Protein AF-0000000078039187 (afdb_homodimer)

Foldseek 3Di:
DPPPPPDPLVVLLVLQCVLCVDPLLLVVLLVQLVVVDKDWLVVSCVVVVHDPVVSVVSVVSCVVSVQWDWDDDDPIIIIHGPVVCCCVNPNCVSVVSVD/DPPPPPDPLVVLLVLQCVLCVDPLLLVVLLVQLVVVDKDWLVVSCVVSVHDPVVSVVSVVSCVVSVQWDWDDDDPIIIIHGPVVCCCVNPNCVSVVSVD

pLDDT: mean 91.7, std 13.73, range [31.52, 98.81]

Radius of gyration: 18.41 Å; Cα contacts (8 Å, |Δi|>4): 254; chains: 2; bounding box: 37×61×39 Å

Structure (mmCIF, N/CA/C/O backbone):
data_AF-0000000078039187-model_v1
#
loop_
_entity.id
_entity.type
_entity.pdbx_description
1 polymer 'ArsR family transcriptional regulator'
#
loop_
_atom_site.group_PDB
_atom_site.id
_atom_site.type_symbol
_atom_site.label_atom_id
_atom_site.label_alt_id
_atom_site.label_comp_id
_atom_site.label_asym_id
_atom_site.label_entity_id
_atom_site.label_seq_id
_atom_site.pdbx_PDB_ins_code
_atom_site.Cartn_x
_atom_site.Cartn_y
_atom_site.Cartn_z
_atom_site.occupancy
_atom_site.B_iso_or_equiv
_atom_site.auth_seq_id
_atom_site.auth_comp_id
_atom_site.auth_asym_id
_atom_site.auth_atom_id
_atom_site.pdbx_PDB_model_num
ATOM 1 N N . MET A 1 1 ? -18.391 17.172 12.516 1 31.53 1 MET A N 1
ATOM 2 C CA . MET A 1 1 ? -18.828 15.859 12.055 1 31.53 1 MET A CA 1
ATOM 3 C C . MET A 1 1 ? -17.656 14.883 12 1 31.53 1 MET A C 1
ATOM 5 O O . MET A 1 1 ? -16.609 15.188 11.43 1 31.53 1 MET A O 1
ATOM 9 N N . THR A 1 2 ? -17.5 13.906 12.945 1 39.06 2 THR A N 1
ATOM 10 C CA . THR A 1 2 ? -16.391 13.117 13.484 1 39.06 2 THR A CA 1
ATOM 11 C C . THR A 1 2 ? -15.695 12.328 12.375 1 39.06 2 THR A C 1
ATOM 13 O O . THR A 1 2 ? -16.312 11.445 11.766 1 39.06 2 THR A O 1
ATOM 16 N N . ILE A 1 3 ? -14.883 12.945 11.656 1 42.62 3 ILE A N 1
ATOM 17 C CA . ILE A 1 3 ? -14.234 12.406 10.461 1 42.62 3 ILE A CA 1
ATOM 18 C C . ILE A 1 3 ? -13.852 10.945 10.703 1 42.62 3 ILE A C 1
ATOM 20 O O . ILE A 1 3 ? -12.789 10.492 10.258 1 42.62 3 ILE A O 1
ATOM 24 N N . LYS A 1 4 ? -14.18 10.492 11.891 1 45.75 4 LYS A N 1
ATOM 25 C CA . LYS A 1 4 ? -13.812 9.164 12.375 1 45.75 4 LYS A CA 1
ATOM 26 C C . LYS A 1 4 ? -14.219 8.078 11.383 1 45.75 4 LYS A C 1
ATOM 28 O O . LYS A 1 4 ? -14.273 6.902 11.727 1 45.75 4 LYS A O 1
ATOM 33 N N . SER A 1 5 ? -15.086 8.273 10.453 1 46.56 5 SER A N 1
ATOM 34 C CA . SER A 1 5 ? -15.703 7.129 9.781 1 46.56 5 SER A CA 1
ATOM 35 C C . SER A 1 5 ? -14.648 6.242 9.125 1 46.56 5 SER A C 1
ATOM 37 O O . SER A 1 5 ? -14.07 6.617 8.102 1 46.56 5 SER A O 1
ATOM 39 N N . THR A 1 6 ? -13.984 5.57 10.102 1 54.12 6 THR A N 1
ATOM 40 C CA . THR A 1 6 ? -13.211 4.52 9.453 1 54.12 6 THR A CA 1
ATOM 41 C C . THR A 1 6 ? -14.039 3.814 8.383 1 54.12 6 THR A C 1
ATOM 43 O O . THR A 1 6 ? -15.055 3.188 8.695 1 54.12 6 THR A O 1
ATOM 46 N N . ASN A 1 7 ? -14.141 4.344 7.195 1 64.94 7 ASN A N 1
ATOM 47 C CA . ASN A 1 7 ? -14.883 3.809 6.05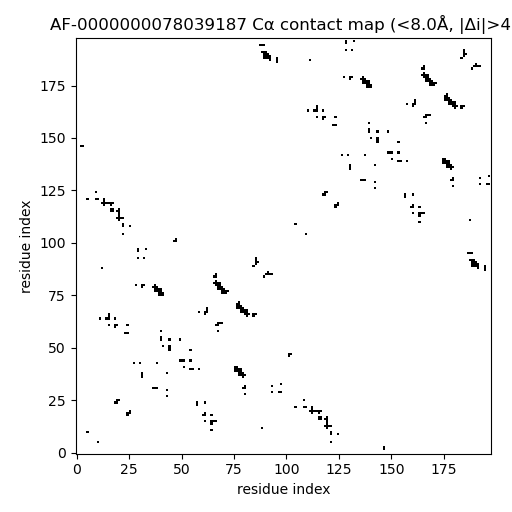9 1 64.94 7 ASN A CA 1
ATOM 48 C C . ASN A 1 7 ? -14.43 2.393 5.711 1 64.94 7 ASN A C 1
ATOM 50 O O . ASN A 1 7 ? -13.258 2.057 5.852 1 64.94 7 ASN A O 1
ATOM 54 N N . LYS A 1 8 ? -15.344 1.391 5.891 1 74.75 8 LYS A N 1
ATOM 55 C CA . LYS A 1 8 ? -15.148 0.024 5.418 1 74.75 8 LYS A CA 1
ATOM 56 C C . LYS A 1 8 ? -14.109 -0.024 4.301 1 74.75 8 LYS A C 1
ATOM 58 O O . LYS A 1 8 ? -13.297 -0.95 4.238 1 74.75 8 LYS A O 1
ATOM 63 N N . ASP A 1 9 ? -14.047 1.034 3.74 1 87.69 9 ASP A N 1
ATOM 64 C CA . ASP A 1 9 ? -13.102 1.121 2.633 1 87.69 9 ASP A CA 1
ATOM 65 C C . ASP A 1 9 ? -11.664 1.225 3.146 1 87.69 9 ASP A C 1
ATOM 67 O O . ASP A 1 9 ? -10.742 0.657 2.553 1 87.69 9 ASP A O 1
ATOM 71 N N . ASP A 1 10 ? -11.531 1.842 4.363 1 93 10 ASP A N 1
ATOM 72 C CA . ASP A 1 10 ? -10.172 2.004 4.879 1 93 10 ASP A CA 1
ATOM 73 C C . ASP A 1 10 ? -9.625 0.681 5.41 1 93 10 ASP A C 1
ATOM 75 O O . ASP A 1 10 ? -8.43 0.412 5.312 1 93 10 ASP A O 1
ATOM 79 N N . GLU A 1 11 ? -10.523 -0.144 5.898 1 94.69 11 GLU A N 1
ATOM 80 C CA . GLU A 1 11 ? -10.102 -1.463 6.367 1 94.69 11 GLU A CA 1
ATOM 81 C C . GLU A 1 11 ? -9.586 -2.318 5.211 1 94.69 11 GLU A C 1
ATOM 83 O O . GLU A 1 11 ? -8.578 -3.012 5.352 1 94.69 11 GLU A O 1
ATOM 88 N N . VAL A 1 12 ? -10.305 -2.268 4.191 1 95.62 12 VAL A N 1
ATOM 89 C CA . VAL A 1 12 ? -9.898 -3.004 2.996 1 95.62 12 VAL A CA 1
ATOM 90 C C . VAL A 1 12 ? -8.562 -2.471 2.486 1 95.62 12 VAL A C 1
ATOM 92 O O . VAL A 1 12 ? -7.656 -3.246 2.168 1 95.62 12 VAL A O 1
ATOM 95 N N . ARG A 1 13 ? -8.445 -1.171 2.477 1 97.25 13 ARG A N 1
ATOM 96 C CA . ARG A 1 13 ? -7.207 -0.553 2.016 1 97.25 13 ARG A CA 1
ATOM 97 C C . ARG A 1 13 ? -6.027 -0.97 2.891 1 97.25 13 ARG A C 1
ATOM 99 O O . ARG A 1 13 ? -4.961 -1.319 2.381 1 97.25 13 ARG A O 1
ATOM 106 N N . VAL A 1 14 ? -6.238 -0.947 4.156 1 97.94 14 VAL A N 1
ATOM 107 C CA . VAL A 1 14 ? -5.172 -1.285 5.094 1 97.94 14 VAL A CA 1
ATOM 108 C C . VAL A 1 14 ? -4.734 -2.732 4.879 1 97.94 14 VAL A C 1
ATOM 110 O O . VAL A 1 14 ? -3.535 -3.025 4.84 1 97.94 14 VAL A O 1
ATOM 113 N N . LYS A 1 15 ? -5.668 -3.586 4.727 1 98.06 15 LYS A N 1
ATOM 114 C CA . LYS A 1 15 ? -5.363 -4.992 4.484 1 98.06 15 LYS A CA 1
ATOM 115 C C . LYS A 1 15 ? -4.562 -5.168 3.193 1 98.06 15 LYS A C 1
ATOM 117 O O . LYS A 1 15 ? -3.6 -5.934 3.154 1 98.06 15 LYS A O 1
ATOM 122 N N . ILE A 1 16 ? -4.926 -4.48 2.221 1 98.5 16 ILE A N 1
ATOM 123 C CA . ILE A 1 16 ? -4.27 -4.531 0.92 1 98.5 16 ILE A CA 1
ATOM 124 C C . ILE A 1 16 ? -2.834 -4.023 1.045 1 98.5 16 ILE A C 1
ATOM 126 O O . ILE A 1 16 ? -1.896 -4.668 0.568 1 98.5 16 ILE A O 1
ATOM 130 N N . PHE A 1 17 ? -2.684 -2.898 1.728 1 98.69 17 PHE A N 1
ATOM 131 C CA . PHE A 1 17 ? -1.353 -2.316 1.854 1 98.69 17 PHE A CA 1
ATOM 132 C C . PHE A 1 17 ? -0.448 -3.211 2.691 1 98.69 17 PHE A C 1
ATOM 134 O O . PHE A 1 17 ? 0.743 -3.346 2.402 1 98.69 17 PHE A O 1
ATOM 141 N N . LYS A 1 18 ? -0.99 -3.83 3.682 1 98.75 18 LYS A N 1
ATOM 142 C CA . LYS A 1 18 ? -0.215 -4.797 4.453 1 98.75 18 LYS A CA 1
ATOM 143 C C . LYS A 1 18 ? 0.256 -5.953 3.576 1 98.75 18 LYS A C 1
ATOM 145 O O . LYS A 1 18 ? 1.407 -6.383 3.67 1 98.75 18 LYS A O 1
ATOM 150 N N . ALA A 1 19 ? -0.572 -6.383 2.789 1 98.81 19 ALA A N 1
ATOM 151 C CA . ALA A 1 19 ? -0.253 -7.52 1.925 1 98.81 19 ALA A CA 1
ATOM 152 C C . ALA A 1 19 ? 0.826 -7.148 0.91 1 98.81 19 ALA A C 1
ATOM 154 O O . ALA A 1 19 ? 1.688 -7.969 0.586 1 98.81 19 ALA A O 1
ATOM 155 N N . LEU A 1 20 ? 0.791 -5.941 0.442 1 98.38 20 LEU A N 1
ATOM 156 C CA . LEU A 1 20 ? 1.701 -5.52 -0.617 1 98.38 20 LEU A CA 1
ATOM 157 C C . LEU A 1 20 ? 3.037 -5.062 -0.037 1 98.38 20 LEU A C 1
ATOM 159 O O . LEU A 1 20 ? 4.012 -4.895 -0.771 1 98.38 20 LEU A O 1
ATOM 163 N N . ALA A 1 21 ? 3.055 -4.898 1.305 1 98.44 21 ALA A N 1
ATOM 164 C CA . ALA A 1 21 ? 4.266 -4.445 1.979 1 98.44 21 ALA A CA 1
ATOM 165 C C . ALA A 1 21 ? 5.273 -5.582 2.123 1 98.44 21 ALA A C 1
ATOM 167 O O . ALA A 1 21 ? 5.809 -5.812 3.211 1 98.44 21 ALA A O 1
ATOM 168 N N . ASP A 1 22 ? 5.555 -6.266 1.057 1 97.94 22 ASP A N 1
ATOM 169 C CA . ASP A 1 22 ? 6.453 -7.414 0.983 1 97.94 22 ASP A CA 1
ATOM 170 C C . ASP A 1 22 ? 7.027 -7.574 -0.424 1 97.94 22 ASP A C 1
ATOM 172 O O . ASP A 1 22 ? 6.273 -7.672 -1.396 1 97.94 22 ASP A O 1
ATOM 176 N N . PRO A 1 23 ? 8.359 -7.621 -0.455 1 96.38 23 PRO A N 1
ATOM 177 C CA . PRO A 1 23 ? 8.969 -7.676 -1.784 1 96.38 23 PRO A CA 1
ATOM 178 C C . PRO A 1 23 ? 8.586 -8.938 -2.559 1 96.38 23 PRO A C 1
ATOM 180 O O . PRO A 1 23 ? 8.438 -8.891 -3.783 1 96.38 23 PRO A O 1
ATOM 183 N N . ILE A 1 24 ? 8.461 -9.961 -1.89 1 96.69 24 ILE A N 1
ATOM 184 C CA . ILE A 1 24 ? 8.125 -11.219 -2.553 1 96.69 24 ILE A CA 1
ATOM 185 C C . ILE A 1 24 ? 6.707 -11.141 -3.115 1 96.69 24 ILE A C 1
ATOM 187 O O . ILE A 1 24 ? 6.461 -11.57 -4.246 1 96.69 24 ILE A O 1
ATOM 191 N N . ARG A 1 25 ? 5.84 -10.625 -2.398 1 98 25 ARG A N 1
ATOM 192 C CA . ARG A 1 25 ? 4.461 -10.523 -2.865 1 98 25 ARG A CA 1
ATOM 193 C C . ARG A 1 25 ? 4.344 -9.523 -4.016 1 98 25 ARG A C 1
ATOM 195 O O . ARG A 1 25 ? 3.512 -9.695 -4.906 1 98 25 ARG A O 1
ATOM 202 N N . LEU A 1 26 ? 5.152 -8.5 -4 1 97.31 26 LEU A N 1
ATOM 203 C CA . LEU A 1 26 ? 5.203 -7.609 -5.156 1 97.31 26 LEU A CA 1
ATOM 204 C C . LEU A 1 26 ? 5.688 -8.352 -6.395 1 97.31 26 LEU A C 1
ATOM 206 O O . LEU A 1 26 ? 5.184 -8.125 -7.496 1 97.31 26 LEU A O 1
ATOM 210 N N . GLN A 1 27 ? 6.605 -9.203 -6.168 1 96.31 27 GLN A N 1
ATOM 211 C CA . GLN A 1 27 ? 7.109 -10 -7.281 1 96.31 27 GLN A CA 1
ATOM 212 C C . GLN A 1 27 ? 6.031 -10.945 -7.816 1 96.31 27 GLN A C 1
ATOM 214 O O . GLN A 1 27 ? 5.891 -11.109 -9.031 1 96.31 27 GLN A O 1
ATOM 219 N N . ILE A 1 28 ? 5.32 -11.523 -6.91 1 97.06 28 ILE A N 1
ATOM 220 C CA . ILE A 1 28 ? 4.23 -12.406 -7.312 1 97.06 28 ILE A CA 1
ATOM 221 C C . ILE A 1 28 ? 3.232 -11.633 -8.172 1 97.06 28 ILE A C 1
ATOM 223 O O . ILE A 1 28 ? 2.836 -12.102 -9.242 1 97.06 28 ILE A O 1
ATOM 227 N N . ILE A 1 29 ? 2.875 -10.477 -7.762 1 97.5 29 ILE A N 1
ATOM 228 C CA . ILE A 1 29 ? 1.928 -9.648 -8.492 1 97.5 29 ILE A CA 1
ATOM 229 C C . ILE A 1 29 ? 2.496 -9.305 -9.867 1 97.5 29 ILE A C 1
ATOM 231 O O . ILE A 1 29 ? 1.782 -9.352 -10.875 1 97.5 29 ILE A O 1
ATOM 235 N N . ARG A 1 30 ? 3.732 -8.992 -9.891 1 96 30 ARG A N 1
ATOM 236 C CA . ARG A 1 30 ? 4.391 -8.648 -11.148 1 96 30 ARG A CA 1
ATOM 237 C C . ARG A 1 30 ? 4.348 -9.812 -12.125 1 96 30 ARG A C 1
ATOM 239 O O . ARG A 1 30 ? 4.035 -9.633 -13.305 1 96 30 ARG A O 1
ATOM 246 N N . ILE A 1 31 ? 4.691 -10.938 -11.688 1 95.5 31 ILE A N 1
ATOM 247 C CA . ILE A 1 31 ? 4.719 -12.141 -12.516 1 95.5 31 ILE A CA 1
ATOM 248 C C . ILE A 1 31 ? 3.32 -12.406 -13.07 1 95.5 31 ILE A C 1
ATOM 250 O O . ILE A 1 31 ? 3.162 -12.664 -14.266 1 95.5 31 ILE A O 1
ATOM 254 N N . LEU A 1 32 ? 2.336 -12.336 -12.25 1 96.75 32 LEU A N 1
ATOM 255 C CA . LEU A 1 32 ? 0.962 -12.586 -12.672 1 96.75 32 LEU A CA 1
ATOM 256 C C . LEU A 1 32 ? 0.496 -11.539 -13.672 1 96.75 32 LEU A C 1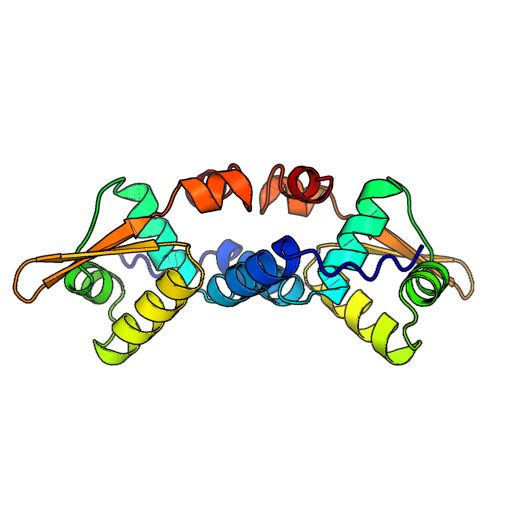
ATOM 258 O O . LEU A 1 32 ? -0.213 -11.859 -14.625 1 96.75 32 LEU A O 1
ATOM 262 N N . TYR A 1 33 ? 0.837 -10.359 -13.398 1 95.81 33 TYR A N 1
ATOM 263 C CA . TYR A 1 33 ? 0.444 -9.273 -14.289 1 95.81 33 TYR A CA 1
ATOM 264 C C . TYR A 1 33 ? 1.07 -9.445 -15.672 1 95.81 33 TYR A C 1
ATOM 266 O O . TYR A 1 33 ? 0.415 -9.219 -16.688 1 95.81 33 TYR A O 1
ATOM 274 N N . GLN A 1 34 ? 2.309 -9.805 -15.711 1 93.06 34 GLN A N 1
ATOM 275 C CA . GLN A 1 34 ? 3.027 -9.984 -16.969 1 93.06 34 GLN A CA 1
ATOM 276 C C . GLN A 1 34 ? 2.457 -11.156 -17.766 1 93.06 34 GLN A C 1
ATOM 278 O O . GLN A 1 34 ? 2.357 -11.094 -18.984 1 93.06 34 GLN A O 1
ATOM 283 N N . LYS A 1 35 ? 2.027 -12.156 -17.109 1 89.62 35 LYS A N 1
ATOM 284 C CA . LYS A 1 35 ? 1.523 -13.359 -17.766 1 89.62 35 LYS A CA 1
ATOM 285 C C . LYS A 1 35 ? 0.087 -13.164 -18.25 1 89.62 35 LYS A C 1
ATOM 287 O O . LYS A 1 35 ? -0.374 -13.867 -19.141 1 89.62 35 LYS A O 1
ATOM 292 N N . GLN A 1 36 ? -0.589 -12.219 -17.625 1 86.25 36 GLN A N 1
ATOM 293 C CA . GLN A 1 36 ? -1.979 -11.914 -17.953 1 86.25 36 GLN A CA 1
ATOM 294 C C . GLN A 1 36 ? -2.828 -13.188 -17.969 1 86.25 36 GLN A C 1
ATOM 296 O O . GLN A 1 36 ? -3.643 -13.367 -18.875 1 86.25 36 GLN A O 1
ATOM 301 N N . ASP A 1 37 ? -2.486 -14.211 -17.344 1 88.12 37 ASP A N 1
ATOM 302 C CA . ASP A 1 37 ? -3.191 -15.477 -17.172 1 88.12 37 ASP A CA 1
ATOM 303 C C . ASP A 1 37 ? -2.967 -16.047 -15.781 1 88.12 37 ASP A C 1
ATOM 305 O O . ASP A 1 37 ? -2.236 -15.477 -14.977 1 88.12 37 ASP A O 1
ATOM 309 N N . GLU A 1 38 ? -3.762 -17.125 -15.461 1 94.31 38 GLU A N 1
ATOM 310 C CA . GLU A 1 38 ? -3.535 -17.812 -14.188 1 94.31 38 GLU A CA 1
ATOM 311 C C . GLU A 1 38 ? -2.268 -18.656 -14.234 1 94.31 38 GLU A C 1
ATOM 313 O O . GLU A 1 38 ? -1.879 -19.141 -15.305 1 94.31 38 GLU A O 1
ATOM 318 N N . LEU A 1 39 ? -1.583 -18.75 -13.156 1 96.12 39 LEU A N 1
ATOM 319 C CA . LEU A 1 39 ? -0.43 -19.625 -12.961 1 96.12 39 LEU A CA 1
ATOM 320 C C . LEU A 1 39 ? -0.625 -20.516 -11.742 1 96.12 39 LEU A C 1
ATOM 322 O O . LEU A 1 39 ? -1.318 -20.141 -10.797 1 96.12 39 LEU A O 1
ATOM 326 N N . SER A 1 40 ? -0.021 -21.641 -11.812 1 95.88 40 SER A N 1
ATOM 327 C CA . SER A 1 40 ? -0.12 -22.484 -10.625 1 95.88 40 SER A CA 1
ATOM 328 C C . SER A 1 40 ? 0.779 -21.969 -9.508 1 95.88 40 SER A C 1
ATOM 330 O O . SER A 1 40 ? 1.833 -21.375 -9.766 1 95.88 40 SER A O 1
ATOM 332 N N . CYS A 1 41 ? 0.381 -22.188 -8.273 1 95.94 41 CYS A N 1
ATOM 333 C CA . CYS A 1 41 ? 1.199 -21.812 -7.129 1 95.94 41 CYS A CA 1
ATOM 334 C C . CYS A 1 41 ? 2.58 -22.453 -7.207 1 95.94 41 CYS A C 1
ATOM 336 O O . CYS A 1 41 ? 3.578 -21.828 -6.84 1 95.94 41 CYS A O 1
ATOM 338 N N . GLY A 1 42 ? 2.596 -23.688 -7.711 1 94.81 42 GLY A N 1
ATOM 339 C CA . GLY A 1 42 ? 3.859 -24.391 -7.867 1 94.81 42 GLY A CA 1
ATOM 340 C C . GLY A 1 42 ? 4.801 -23.703 -8.844 1 94.81 42 GLY A C 1
ATOM 341 O O . GLY A 1 42 ? 5.996 -23.562 -8.57 1 94.81 42 GLY A O 1
ATOM 342 N N . GLU A 1 43 ? 4.328 -23.312 -9.961 1 94.44 43 GLU A N 1
ATOM 343 C CA . GLU A 1 43 ? 5.133 -22.625 -10.969 1 94.44 43 GLU A CA 1
ATOM 344 C C . GLU A 1 43 ? 5.691 -21.312 -10.422 1 94.44 43 GLU A C 1
ATOM 346 O O . GLU A 1 43 ? 6.859 -20.984 -10.648 1 94.44 43 GLU A O 1
ATOM 351 N N . ILE A 1 44 ? 4.875 -20.578 -9.734 1 95.38 44 ILE A N 1
ATOM 352 C CA . ILE A 1 44 ? 5.309 -19.297 -9.164 1 95.38 44 ILE A CA 1
ATOM 353 C C . ILE A 1 44 ? 6.375 -19.547 -8.102 1 95.38 44 ILE A C 1
ATOM 355 O O . ILE A 1 44 ? 7.395 -18.844 -8.062 1 95.38 44 ILE A O 1
ATOM 359 N N . GLY A 1 45 ? 6.047 -20.484 -7.25 1 95.88 45 GLY A N 1
ATOM 360 C CA . GLY A 1 45 ? 7.031 -20.844 -6.238 1 95.88 45 GLY A CA 1
ATOM 361 C C . GLY A 1 45 ? 8.383 -21.203 -6.82 1 95.88 45 GLY A C 1
ATOM 362 O O . GLY A 1 45 ? 9.422 -20.781 -6.301 1 95.88 45 GLY A O 1
ATOM 363 N N . ASP A 1 46 ? 8.453 -21.969 -7.922 1 94.69 46 ASP A N 1
ATOM 364 C CA . ASP A 1 46 ? 9.688 -22.359 -8.602 1 94.69 46 ASP A CA 1
ATOM 365 C C . ASP A 1 46 ? 10.406 -21.141 -9.164 1 94.69 46 ASP A C 1
ATOM 367 O O . ASP A 1 46 ? 11.625 -21 -9.008 1 94.69 46 ASP A O 1
ATOM 371 N N . LEU A 1 47 ? 9.641 -20.281 -9.766 1 93.44 47 LEU A N 1
ATOM 372 C CA . LEU A 1 47 ? 10.203 -19.078 -10.367 1 93.44 47 LEU A CA 1
ATOM 373 C C . LEU A 1 47 ? 10.875 -18.203 -9.312 1 93.44 47 LEU A C 1
ATOM 375 O O . LEU A 1 47 ? 11.891 -17.562 -9.586 1 93.44 47 LEU A O 1
ATOM 379 N N . LEU A 1 48 ? 10.336 -18.219 -8.086 1 95.38 48 LEU A N 1
ATOM 380 C CA . LEU A 1 48 ? 10.828 -17.344 -7.039 1 95.38 48 LEU A CA 1
ATOM 381 C C . LEU A 1 48 ? 11.672 -18.109 -6.027 1 95.38 48 LEU A C 1
ATOM 383 O O . LEU A 1 48 ? 12.062 -17.578 -4.992 1 95.38 48 LEU A O 1
ATOM 387 N N . ASN A 1 49 ? 11.914 -19.344 -6.281 1 95.44 49 ASN A N 1
ATOM 388 C CA . ASN A 1 49 ? 12.75 -20.203 -5.453 1 95.44 49 ASN A CA 1
ATOM 389 C C . ASN A 1 49 ? 12.289 -20.188 -3.996 1 95.44 49 ASN A C 1
ATOM 391 O O . ASN A 1 49 ? 1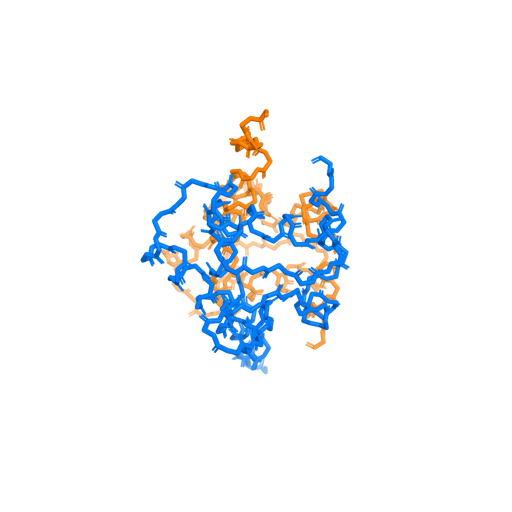3.094 -19.984 -3.088 1 95.44 49 ASN A O 1
ATOM 395 N N . MET A 1 50 ? 11.055 -20.453 -3.83 1 94.88 50 MET A N 1
ATOM 396 C CA . MET A 1 50 ? 10.445 -20.453 -2.502 1 94.88 50 MET A CA 1
ATOM 397 C C . MET A 1 50 ? 10.039 -21.875 -2.098 1 94.88 50 MET A C 1
ATOM 399 O O . MET A 1 50 ? 9.695 -22.688 -2.949 1 94.88 50 MET A O 1
ATOM 403 N N . SER A 1 51 ? 10.039 -22.047 -0.838 1 95.25 51 SER A N 1
ATOM 404 C CA . SER A 1 51 ? 9.469 -23.281 -0.314 1 95.25 51 SER A 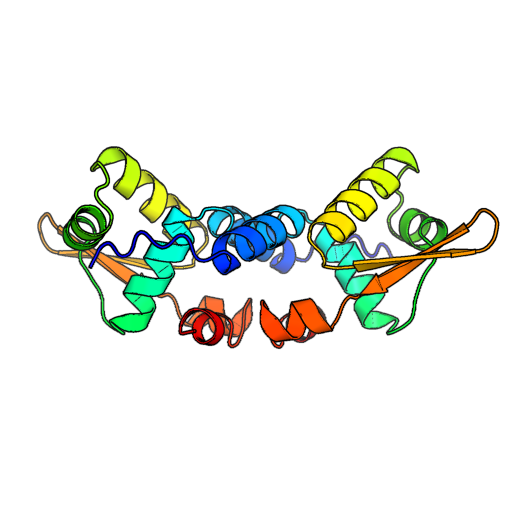CA 1
ATOM 405 C C . SER A 1 51 ? 7.953 -23.312 -0.476 1 95.25 51 SER A C 1
ATOM 407 O O . SER A 1 51 ? 7.324 -22.266 -0.654 1 95.2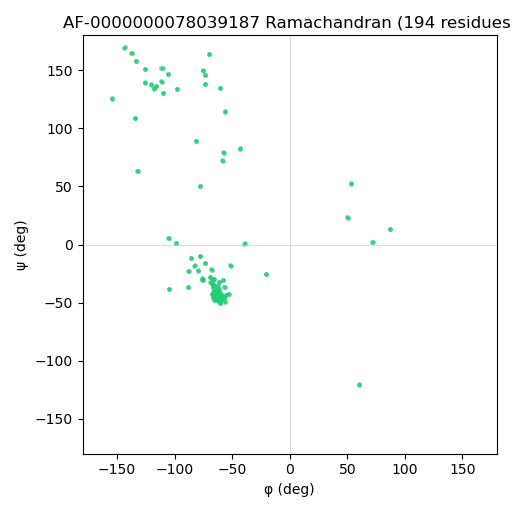5 51 SER A O 1
ATOM 409 N N . LYS A 1 52 ? 7.395 -24.469 -0.354 1 94.12 52 LYS A N 1
ATOM 410 C CA . LYS A 1 52 ? 5.945 -24.625 -0.442 1 94.12 52 LYS A CA 1
ATOM 411 C C . LYS A 1 52 ? 5.238 -23.891 0.692 1 94.12 52 LYS A C 1
ATOM 413 O O . LYS A 1 52 ? 4.195 -23.266 0.483 1 94.12 52 LYS A O 1
ATOM 418 N N . SER A 1 53 ? 5.828 -24.016 1.845 1 96 53 SER A N 1
ATOM 419 C CA . SER A 1 53 ? 5.227 -23.344 2.996 1 96 53 SER A CA 1
ATOM 420 C C . SER A 1 53 ? 5.219 -21.828 2.818 1 96 53 SER A C 1
ATOM 422 O O . SER A 1 53 ? 4.219 -21.172 3.107 1 96 53 SER A O 1
ATOM 424 N N . ALA A 1 54 ? 6.324 -21.25 2.432 1 96.31 54 ALA A N 1
ATOM 425 C CA . ALA A 1 54 ? 6.414 -19.812 2.199 1 96.31 54 ALA A CA 1
ATOM 426 C C . ALA A 1 54 ? 5.441 -19.375 1.107 1 96.31 54 ALA A C 1
ATOM 428 O O . ALA 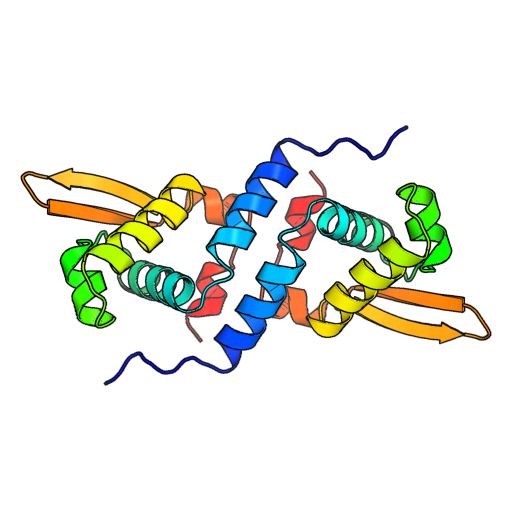A 1 54 ? 4.746 -18.359 1.255 1 96.31 54 ALA A O 1
ATOM 429 N N . ALA A 1 55 ? 5.465 -20.094 0.03 1 96.62 55 ALA A N 1
ATOM 430 C CA . ALA A 1 55 ? 4.555 -19.781 -1.068 1 96.62 55 ALA A CA 1
ATOM 431 C C . ALA A 1 55 ? 3.104 -19.797 -0.594 1 96.62 55 ALA A C 1
ATOM 433 O O . ALA A 1 55 ? 2.338 -18.875 -0.912 1 96.62 55 ALA A O 1
ATOM 434 N N . SER A 1 56 ? 2.727 -20.828 0.096 1 96.12 56 SER A N 1
ATOM 435 C CA . SER A 1 56 ? 1.366 -20.938 0.611 1 96.12 56 SER A CA 1
ATOM 436 C C . SER A 1 56 ? 0.99 -19.734 1.462 1 96.12 56 SER A C 1
ATOM 438 O O . SER A 1 56 ? -0.113 -19.203 1.335 1 96.12 56 SER A O 1
ATOM 440 N N . TYR A 1 57 ? 1.877 -19.312 2.299 1 97.88 57 TYR A N 1
ATOM 441 C CA . TYR A 1 57 ? 1.654 -18.156 3.158 1 97.88 57 TYR A CA 1
ATOM 442 C C . TYR A 1 57 ? 1.415 -16.906 2.328 1 97.88 57 TYR A C 1
ATOM 444 O O . TYR A 1 57 ? 0.468 -16.156 2.58 1 97.88 57 TYR A O 1
ATOM 452 N N . HIS A 1 58 ? 2.266 -16.641 1.377 1 98.38 58 HIS A N 1
ATOM 453 C CA . HIS A 1 58 ? 2.143 -15.445 0.544 1 98.38 58 HIS A CA 1
ATOM 454 C C . HIS A 1 58 ? 0.851 -15.469 -0.268 1 98.38 58 HIS A C 1
ATOM 456 O O . HIS A 1 58 ? 0.146 -14.461 -0.354 1 98.38 58 HIS A O 1
ATOM 462 N N . PHE A 1 59 ? 0.53 -16.594 -0.821 1 98.12 59 PHE A N 1
ATOM 463 C CA . PHE A 1 59 ? -0.688 -16.703 -1.613 1 98.12 59 PHE A CA 1
ATOM 464 C C . PHE A 1 59 ? -1.922 -16.516 -0.739 1 98.12 59 PHE A C 1
ATOM 466 O O . PHE A 1 59 ? -2.893 -15.883 -1.156 1 98.12 59 PHE A O 1
ATOM 473 N N . LYS A 1 60 ? -1.865 -17.094 0.413 1 98.31 60 LYS A N 1
ATOM 474 C CA . LYS A 1 60 ? -2.969 -16.906 1.35 1 98.31 60 LYS A CA 1
ATOM 475 C C . LYS A 1 60 ? -3.146 -15.43 1.7 1 98.31 60 LYS A C 1
ATOM 477 O O . LYS A 1 60 ? -4.266 -14.914 1.694 1 98.31 60 LYS A O 1
ATOM 482 N N . THR A 1 61 ? -2.096 -14.797 2.057 1 98.69 61 THR A N 1
ATOM 483 C CA . THR A 1 61 ? -2.123 -13.383 2.426 1 98.69 61 THR A CA 1
ATOM 484 C C . THR A 1 61 ? -2.689 -12.539 1.29 1 98.69 61 THR A C 1
ATOM 486 O O . THR A 1 61 ? -3.535 -11.672 1.517 1 98.69 61 THR A O 1
ATOM 489 N N . LEU A 1 62 ? -2.256 -12.766 0.037 1 98.75 62 LEU A N 1
ATOM 490 C CA . LEU A 1 62 ? -2.721 -12.031 -1.134 1 98.75 62 LEU A CA 1
ATOM 491 C C . LEU A 1 62 ? -4.199 -12.305 -1.392 1 98.75 62 LEU A C 1
ATOM 493 O O . LEU A 1 62 ? -4.957 -11.383 -1.707 1 98.75 62 LEU A O 1
ATOM 497 N N . ARG A 1 63 ? -4.543 -13.547 -1.211 1 98.44 63 ARG A N 1
ATOM 498 C CA . ARG A 1 63 ? -5.934 -13.93 -1.417 1 98.44 63 ARG A CA 1
ATOM 499 C C . ARG A 1 63 ? -6.84 -13.289 -0.374 1 98.44 63 ARG A C 1
ATOM 501 O O . ARG A 1 63 ? -7.891 -12.734 -0.711 1 98.44 63 ARG A O 1
ATOM 508 N N . GLU A 1 64 ? -6.48 -13.312 0.842 1 98.44 64 GLU A N 1
ATOM 509 C CA . GLU A 1 64 ? -7.289 -12.758 1.928 1 98.44 64 GLU A CA 1
ATOM 510 C C . GLU A 1 64 ? -7.422 -11.25 1.8 1 98.44 64 GLU A C 1
ATOM 512 O O . GLU A 1 64 ? -8.43 -10.672 2.209 1 98.44 64 GLU A O 1
ATOM 517 N N . ALA A 1 65 ? -6.457 -10.648 1.249 1 98.5 65 ALA A N 1
ATOM 518 C CA . ALA A 1 65 ? -6.512 -9.211 1.005 1 98.5 65 ALA A CA 1
ATOM 519 C C . ALA A 1 65 ? -7.367 -8.898 -0.22 1 98.5 65 ALA A C 1
ATOM 521 O O . ALA A 1 65 ? -7.602 -7.727 -0.537 1 98.5 65 ALA A O 1
ATOM 522 N N . GLY A 1 66 ? -7.719 -9.898 -0.931 1 98.25 66 GLY A N 1
ATOM 523 C CA . GLY A 1 66 ? -8.562 -9.727 -2.102 1 98.25 66 GLY A CA 1
ATOM 524 C C . GLY A 1 66 ? -7.781 -9.414 -3.363 1 98.25 66 GLY A C 1
ATOM 525 O O . GLY A 1 66 ? -8.367 -9.055 -4.387 1 98.25 66 GLY A O 1
ATOM 526 N N . LEU A 1 67 ? -6.527 -9.57 -3.416 1 98.56 67 LEU A N 1
ATOM 527 C CA . LEU A 1 67 ? -5.676 -9.148 -4.523 1 98.56 67 LEU A CA 1
ATOM 528 C C . LEU A 1 67 ? -5.582 -10.242 -5.582 1 98.56 67 LEU A C 1
ATOM 530 O O . LEU A 1 67 ? -5.258 -9.961 -6.738 1 98.56 67 LEU A O 1
ATOM 534 N N . THR A 1 68 ? -5.855 -11.477 -5.113 1 98.5 68 THR A N 1
ATOM 535 C CA . THR A 1 68 ? -5.809 -12.602 -6.043 1 98.5 68 THR A CA 1
ATOM 536 C C . THR A 1 68 ? -7.039 -13.492 -5.871 1 98.5 68 THR A C 1
ATOM 538 O O . THR A 1 68 ? -7.727 -13.414 -4.855 1 98.5 68 THR A O 1
ATOM 541 N N . ILE A 1 69 ? -7.32 -14.195 -6.859 1 97.88 69 ILE A N 1
ATOM 542 C CA . ILE A 1 69 ? -8.344 -15.234 -6.863 1 97.88 69 ILE A CA 1
ATOM 543 C C . ILE A 1 69 ? -7.699 -16.594 -7.109 1 97.88 69 ILE A C 1
ATOM 545 O O . ILE A 1 69 ? -6.812 -16.719 -7.957 1 97.88 69 ILE A O 1
ATOM 549 N N . THR A 1 70 ? -8.133 -17.531 -6.359 1 96.81 70 THR A N 1
ATOM 550 C CA . THR A 1 70 ? -7.547 -18.875 -6.465 1 96.81 70 THR A CA 1
ATOM 551 C C . THR A 1 70 ? -8.602 -19.891 -6.906 1 96.81 70 THR A C 1
ATOM 553 O O . THR A 1 70 ? -9.742 -19.844 -6.438 1 96.81 70 THR A O 1
ATOM 556 N N . ARG A 1 71 ? -8.234 -20.688 -7.824 1 95.62 71 ARG A N 1
ATOM 557 C CA . ARG A 1 71 ? -9.07 -21.797 -8.281 1 95.62 71 ARG A CA 1
ATOM 558 C C . ARG A 1 71 ? -8.352 -23.125 -8.094 1 95.62 71 ARG A C 1
ATOM 560 O O . ARG A 1 71 ? -7.148 -23.234 -8.359 1 95.62 71 ARG A O 1
ATOM 567 N N . LYS A 1 72 ? -9.117 -24.094 -7.621 1 95.12 72 LYS A N 1
ATOM 568 C CA . LYS A 1 72 ? -8.547 -25.422 -7.453 1 95.12 72 LYS A CA 1
ATOM 569 C C . LYS A 1 72 ? -8.898 -26.328 -8.633 1 95.12 72 LYS A C 1
ATOM 571 O O . LYS A 1 72 ? -10.047 -26.344 -9.094 1 95.12 72 LYS A O 1
ATOM 576 N N . ALA A 1 73 ? -7.965 -27.016 -9.141 1 94.81 73 ALA A N 1
ATOM 577 C CA . ALA A 1 73 ? -8.141 -28.047 -10.164 1 94.81 73 ALA A CA 1
ATOM 578 C C . ALA A 1 73 ? -7.352 -29.312 -9.828 1 94.81 73 ALA A C 1
ATOM 580 O O . ALA A 1 73 ? -6.125 -29.328 -9.953 1 94.81 73 ALA A O 1
ATOM 581 N N . GLY A 1 74 ? -8.062 -30.344 -9.461 1 94.88 74 GLY A N 1
ATOM 582 C CA . GLY A 1 74 ? -7.367 -31.531 -8.961 1 94.88 74 GLY A CA 1
ATOM 583 C C . GLY A 1 74 ? -6.543 -31.25 -7.723 1 94.88 74 GLY A C 1
ATOM 584 O O . GLY A 1 74 ? -7.066 -30.75 -6.723 1 94.88 74 GLY A O 1
ATOM 585 N N . GLN A 1 75 ? -5.191 -31.484 -7.781 1 92.56 75 GLN A N 1
ATOM 586 C CA . GLN A 1 75 ? -4.309 -31.25 -6.645 1 92.56 75 GLN A CA 1
ATOM 587 C C . GLN A 1 75 ? -3.588 -29.922 -6.762 1 92.56 75 GLN A C 1
ATOM 589 O O . GLN A 1 75 ? -2.779 -29.562 -5.902 1 92.56 75 GLN A O 1
ATOM 594 N N . ASN A 1 76 ? -3.924 -29.25 -7.848 1 93.38 76 ASN A N 1
ATOM 595 C CA . ASN A 1 76 ? -3.213 -28 -8.109 1 93.38 76 ASN A CA 1
ATOM 596 C C . ASN A 1 76 ? -4.094 -26.781 -7.82 1 93.38 76 ASN A C 1
ATOM 598 O O . ASN A 1 76 ? -5.312 -26.844 -7.969 1 93.38 76 ASN A O 1
ATOM 602 N N . LYS A 1 77 ? -3.404 -25.734 -7.363 1 96.06 77 LYS A N 1
ATOM 603 C CA . LYS A 1 77 ? -4.055 -24.438 -7.184 1 96.06 77 LYS A CA 1
ATOM 604 C C . LYS A 1 77 ? -3.555 -23.422 -8.203 1 96.06 77 LYS A C 1
ATOM 606 O O . LYS A 1 77 ? -2.346 -23.281 -8.406 1 96.06 77 LYS A O 1
ATOM 611 N N . PHE A 1 78 ? -4.543 -22.766 -8.859 1 97.44 78 PHE A N 1
ATOM 612 C CA . PHE A 1 78 ? -4.215 -21.75 -9.852 1 97.44 78 PHE A CA 1
ATOM 613 C C . PHE A 1 78 ? -4.609 -20.359 -9.359 1 97.44 78 PHE A C 1
ATOM 615 O O . PHE A 1 78 ? -5.664 -20.188 -8.742 1 97.44 78 PHE A O 1
ATOM 622 N N . VAL A 1 79 ? -3.701 -19.422 -9.672 1 97.94 79 VAL A N 1
ATOM 623 C CA . VAL A 1 79 ? -3.883 -18.078 -9.125 1 97.94 79 VAL A CA 1
ATOM 624 C C . VAL A 1 79 ? -3.875 -17.062 -10.258 1 97.94 79 VAL A C 1
ATOM 626 O O . VAL A 1 79 ? -3.084 -17.172 -11.203 1 97.94 79 VAL A O 1
ATOM 629 N N . ARG A 1 80 ? -4.762 -16.062 -10.172 1 97.81 80 ARG A N 1
ATOM 630 C CA . ARG A 1 80 ? -4.773 -14.906 -11.062 1 97.81 80 ARG A CA 1
ATOM 631 C C . ARG A 1 80 ? -5.027 -13.617 -10.281 1 97.81 80 ARG A C 1
ATOM 633 O O . ARG A 1 80 ? -5.473 -13.656 -9.133 1 97.81 80 ARG A O 1
ATOM 640 N N . LEU A 1 81 ? -4.762 -12.516 -10.914 1 98 81 LEU A N 1
ATOM 641 C CA . LEU A 1 81 ? -4.996 -11.234 -10.266 1 98 81 LEU A CA 1
ATOM 642 C C . LEU A 1 81 ? -6.488 -10.93 -10.188 1 98 81 LEU A C 1
ATOM 644 O O . LEU A 1 81 ? -7.238 -11.219 -11.117 1 98 81 LEU A O 1
ATOM 648 N N . ASN A 1 82 ? -6.887 -10.43 -9.078 1 97.75 82 ASN A N 1
ATOM 649 C CA . ASN A 1 82 ? -8.203 -9.812 -8.984 1 97.75 82 ASN A CA 1
ATOM 650 C C . ASN A 1 82 ? -8.188 -8.375 -9.508 1 97.75 82 ASN A C 1
ATOM 652 O O . ASN A 1 82 ? -8.055 -7.43 -8.734 1 97.75 82 ASN A O 1
ATOM 656 N N . GLU A 1 83 ? -8.398 -8.164 -10.711 1 95 83 GLU A N 1
ATOM 657 C CA . GLU A 1 83 ? -8.234 -6.875 -11.367 1 95 83 GLU A CA 1
ATOM 658 C C . GLU A 1 83 ? -9.25 -5.859 -10.852 1 95 83 GLU A C 1
ATOM 660 O O . GLU A 1 83 ? -8.992 -4.656 -10.852 1 95 83 GLU A O 1
ATOM 665 N N . GLY A 1 84 ? -10.406 -6.375 -10.461 1 95.88 84 GLY A N 1
ATOM 666 C CA . GLY A 1 84 ? -11.43 -5.492 -9.93 1 95.88 84 GLY A CA 1
ATOM 667 C C . GLY A 1 84 ? -10.961 -4.684 -8.734 1 95.88 84 GLY A C 1
ATOM 668 O O . GLY A 1 84 ? -11.156 -3.469 -8.68 1 95.88 84 GLY A O 1
ATOM 669 N N . ILE A 1 85 ? -10.305 -5.363 -7.848 1 96.06 85 ILE A N 1
ATOM 670 C CA . ILE A 1 85 ? -9.82 -4.715 -6.633 1 96.06 85 ILE A CA 1
ATOM 671 C C . ILE A 1 85 ? -8.75 -3.684 -6.992 1 96.06 85 ILE A C 1
ATOM 673 O O . ILE A 1 85 ? -8.75 -2.568 -6.465 1 96.06 85 ILE A O 1
ATOM 677 N N . PHE A 1 86 ? -7.84 -4.008 -7.883 1 96.81 86 PHE A N 1
ATOM 678 C CA . PHE A 1 86 ? -6.809 -3.072 -8.312 1 96.81 86 PHE A CA 1
ATOM 679 C C . PHE A 1 86 ? -7.434 -1.844 -8.961 1 96.81 86 PHE A C 1
ATOM 681 O O . PHE A 1 86 ? -7.012 -0.715 -8.703 1 96.81 86 PHE A O 1
ATOM 688 N N . ARG A 1 87 ? -8.445 -2.053 -9.703 1 95.38 87 ARG A N 1
ATOM 689 C CA . ARG A 1 87 ? -9.102 -0.944 -10.398 1 95.38 87 ARG A CA 1
ATOM 690 C C . ARG A 1 87 ? -9.758 0.007 -9.406 1 95.38 87 ARG A C 1
ATOM 692 O O . ARG A 1 87 ? -9.766 1.223 -9.617 1 95.38 87 ARG A O 1
ATOM 699 N N . THR A 1 88 ? -10.266 -0.548 -8.352 1 94.44 88 THR A N 1
ATOM 700 C CA . THR A 1 88 ? -11.055 0.251 -7.43 1 94.44 88 THR A CA 1
ATOM 701 C C . THR A 1 88 ? -10.164 0.9 -6.375 1 94.44 88 THR A C 1
ATOM 703 O O . THR A 1 88 ? -10.359 2.064 -6.02 1 94.44 88 THR A O 1
ATOM 706 N N . ILE A 1 89 ? -9.141 0.196 -5.934 1 95.06 89 ILE A N 1
ATOM 707 C CA . ILE A 1 89 ? -8.375 0.65 -4.773 1 95.06 89 ILE A CA 1
ATOM 708 C C . ILE A 1 89 ? -7.039 1.233 -5.234 1 95.06 89 ILE A C 1
ATOM 710 O O . ILE A 1 89 ? -6.562 2.221 -4.668 1 95.06 89 ILE A O 1
ATOM 714 N N . LEU A 1 90 ? -6.426 0.652 -6.23 1 96.31 90 LEU A N 1
ATOM 715 C CA . LEU A 1 90 ? -5.117 1.06 -6.734 1 96.31 90 LEU A CA 1
ATOM 716 C C . LEU A 1 90 ? -5.137 1.178 -8.258 1 96.31 90 LEU A C 1
ATOM 718 O O . LEU A 1 90 ? -4.348 0.529 -8.945 1 96.31 90 LEU A O 1
ATOM 722 N N . PRO A 1 91 ? -5.922 2.08 -8.695 1 95.69 91 PRO A N 1
ATOM 723 C CA . PRO A 1 91 ? -6.02 2.174 -10.156 1 95.69 91 PRO A CA 1
ATOM 724 C C . PRO A 1 91 ? -4.676 2.486 -10.82 1 95.69 91 PRO A C 1
ATOM 726 O O . PRO A 1 91 ? -3.906 3.301 -10.305 1 95.69 91 PRO A O 1
ATOM 729 N N . THR A 1 92 ? -4.293 1.776 -11.93 1 94.5 92 THR A N 1
ATOM 730 C CA . THR A 1 92 ? -3.135 1.952 -12.805 1 94.5 92 THR A CA 1
ATOM 731 C C . THR A 1 92 ? -1.854 1.523 -12.094 1 94.5 92 THR A C 1
ATOM 733 O O . THR A 1 92 ? -0.755 1.704 -12.625 1 94.5 92 THR A O 1
ATOM 736 N N . PHE A 1 93 ? -1.983 1.027 -10.852 1 95.81 93 PHE A N 1
ATOM 737 C CA . PHE A 1 93 ? -0.813 0.582 -10.109 1 95.81 93 PHE A CA 1
ATOM 738 C C . PHE A 1 93 ? -0.083 -0.527 -10.852 1 95.81 93 PHE A C 1
ATOM 740 O O . PHE A 1 93 ? 1.146 -0.515 -10.945 1 95.81 93 PHE A O 1
ATOM 747 N N . LEU A 1 94 ? -0.836 -1.471 -11.391 1 95.88 94 LEU A N 1
ATOM 748 C CA . LEU A 1 94 ? -0.235 -2.607 -12.078 1 95.88 94 LEU A CA 1
ATOM 749 C C . LEU A 1 94 ? 0.648 -2.141 -13.234 1 95.88 94 LEU A C 1
ATOM 751 O O . LEU A 1 94 ? 1.681 -2.752 -13.516 1 95.88 94 LEU A O 1
ATOM 755 N N . GLU A 1 95 ? 0.284 -1.069 -13.781 1 94.12 95 GLU A N 1
ATOM 756 C CA . GLU A 1 95 ? 1.057 -0.519 -14.891 1 94.12 95 GLU A CA 1
ATOM 757 C C . GLU A 1 95 ? 2.412 -0 -14.422 1 94.12 95 GLU A C 1
ATOM 759 O O . GLU A 1 95 ? 3.357 0.088 -15.203 1 94.12 95 GLU A O 1
ATOM 764 N N . THR A 1 96 ? 2.5 0.404 -13.211 1 93.5 96 THR A N 1
ATOM 765 C CA . THR A 1 96 ? 3.744 0.943 -12.68 1 93.5 96 THR A CA 1
ATOM 766 C C . THR A 1 96 ? 4.758 -0.172 -12.438 1 93.5 96 THR A C 1
ATOM 768 O O . THR A 1 96 ? 5.953 0.091 -12.273 1 93.5 96 THR A O 1
ATOM 771 N N . LEU A 1 97 ? 4.312 -1.421 -12.414 1 91.69 97 LEU A N 1
ATOM 772 C CA . LEU A 1 97 ? 5.184 -2.557 -12.141 1 91.69 97 LEU A CA 1
ATOM 773 C C . LEU A 1 97 ? 5.922 -2.992 -13.406 1 91.69 97 LEU A C 1
ATOM 775 O O . LEU A 1 97 ? 6.848 -3.803 -13.336 1 91.69 97 LEU A O 1
ATOM 779 N N . LYS A 1 98 ? 5.492 -2.623 -14.531 1 80.81 98 LYS A N 1
ATOM 780 C CA . LYS A 1 98 ? 6.09 -3.012 -15.805 1 80.81 98 LYS A CA 1
ATOM 781 C C . LYS A 1 98 ? 7.465 -2.373 -15.992 1 80.81 98 LYS A C 1
ATOM 783 O O . LYS A 1 98 ? 8.305 -2.898 -16.719 1 80.81 98 LYS A O 1
ATOM 788 N N . ASN A 1 99 ? 7.84 -1.264 -15.312 1 58.97 99 ASN A N 1
ATOM 789 C CA . ASN A 1 99 ? 9.062 -0.527 -15.625 1 58.97 99 ASN A CA 1
ATOM 790 C C . ASN A 1 99 ? 10.242 -1.036 -14.805 1 58.97 99 ASN A C 1
ATOM 792 O O . ASN A 1 99 ? 10.078 -1.479 -13.672 1 58.97 99 ASN A O 1
ATOM 796 N N . MET B 1 1 ? 17.609 -15.898 -15.906 1 31.52 1 MET B N 1
ATOM 797 C CA . MET B 1 1 ? 18.031 -14.578 -15.445 1 31.52 1 MET B CA 1
ATOM 798 C C . MET B 1 1 ? 17.281 -14.18 -14.18 1 31.52 1 MET B C 1
ATOM 800 O O . MET B 1 1 ? 16.047 -14.281 -14.125 1 31.52 1 MET B O 1
ATOM 804 N N . THR B 1 2 ? 17.875 -14.203 -12.945 1 39.03 2 THR B N 1
ATOM 805 C CA . THR B 1 2 ? 17.438 -14.305 -11.555 1 39.03 2 THR B CA 1
ATOM 806 C C . THR B 1 2 ? 16.453 -13.18 -11.219 1 39.03 2 THR B C 1
ATOM 808 O O . THR B 1 2 ? 16.828 -12 -11.234 1 39.03 2 THR B O 1
ATOM 811 N N . ILE B 1 3 ? 15.258 -13.328 -11.602 1 42.5 3 ILE B N 1
ATOM 812 C CA . ILE B 1 3 ? 14.227 -12.297 -11.484 1 42.5 3 ILE B CA 1
ATOM 813 C C . ILE B 1 3 ? 14.383 -11.555 -10.156 1 42.5 3 ILE B C 1
ATOM 815 O O . ILE B 1 3 ? 13.391 -11.266 -9.477 1 42.5 3 ILE B O 1
ATOM 819 N N . LYS B 1 4 ? 15.391 -11.969 -9.438 1 45.97 4 LYS B N 1
ATOM 820 C CA . LYS B 1 4 ? 15.688 -11.484 -8.094 1 45.97 4 LYS B CA 1
ATOM 821 C C . LYS B 1 4 ? 15.727 -9.953 -8.062 1 45.97 4 LYS B C 1
ATOM 823 O O . LYS B 1 4 ? 16.25 -9.367 -7.117 1 45.97 4 LYS B O 1
ATOM 828 N N . SER B 1 5 ? 15.867 -9.25 -9.133 1 46.88 5 SER B N 1
ATOM 829 C CA . SER B 1 5 ? 16.266 -7.848 -9.016 1 46.88 5 SER B CA 1
ATOM 830 C C . SER B 1 5 ? 15.273 -7.062 -8.164 1 46.88 5 SER B C 1
ATOM 832 O O . SER B 1 5 ? 14.164 -6.762 -8.609 1 46.88 5 SER B O 1
ATOM 834 N N . THR B 1 6 ? 15.414 -7.445 -6.867 1 54.25 6 THR B N 1
ATOM 835 C CA . THR B 1 6 ? 14.695 -6.48 -6.047 1 54.25 6 THR B CA 1
ATOM 836 C C . THR B 1 6 ? 14.961 -5.055 -6.516 1 54.25 6 THR B C 1
ATOM 838 O O . THR B 1 6 ? 16.109 -4.59 -6.473 1 54.25 6 THR B O 1
ATOM 841 N N . ASN B 1 7 ? 14.273 -4.566 -7.508 1 65.06 7 ASN B N 1
ATOM 842 C CA . ASN B 1 7 ? 14.406 -3.229 -8.078 1 65.06 7 ASN B CA 1
ATOM 843 C C . ASN B 1 7 ? 14.227 -2.146 -7.016 1 65.06 7 ASN B C 1
ATOM 845 O O . ASN B 1 7 ? 13.453 -2.314 -6.074 1 65.06 7 ASN B O 1
ATOM 849 N N . LYS B 1 8 ? 15.312 -1.363 -6.727 1 74.25 8 LYS B N 1
ATOM 850 C CA . LYS B 1 8 ? 15.258 -0.164 -5.895 1 74.25 8 LYS B CA 1
ATOM 851 C C . LYS B 1 8 ? 13.836 0.387 -5.816 1 74.25 8 LYS B C 1
ATOM 853 O O . LYS B 1 8 ? 13.406 0.848 -4.762 1 74.25 8 LYS B O 1
ATOM 858 N N . ASP B 1 9 ? 13.211 0.045 -6.785 1 87.56 9 ASP B N 1
ATOM 859 C CA . ASP B 1 9 ? 11.828 0.521 -6.848 1 87.56 9 ASP B CA 1
ATOM 860 C C . ASP B 1 9 ? 10.93 -0.271 -5.898 1 87.56 9 ASP B C 1
ATOM 862 O O . ASP B 1 9 ? 10.023 0.29 -5.285 1 87.56 9 ASP B O 1
ATOM 866 N N . ASP B 1 10 ? 11.336 -1.569 -5.668 1 92.94 10 ASP B N 1
ATOM 867 C CA . ASP B 1 10 ? 10.484 -2.381 -4.801 1 92.94 10 ASP B CA 1
ATOM 868 C C . ASP B 1 10 ? 10.68 -2.002 -3.336 1 92.94 10 ASP B C 1
ATOM 870 O O . ASP B 1 10 ? 9.734 -2.057 -2.545 1 92.94 10 ASP B O 1
ATOM 874 N N . GLU B 1 11 ? 11.867 -1.561 -3.014 1 94.62 11 GLU B N 1
ATOM 875 C CA . GLU B 1 11 ? 12.125 -1.106 -1.65 1 94.62 11 GLU B CA 1
ATOM 876 C C . GLU B 1 11 ? 11.312 0.138 -1.318 1 94.62 11 GLU B C 1
ATOM 878 O O . GLU B 1 11 ? 10.758 0.25 -0.222 1 94.62 11 GLU B O 1
ATOM 883 N N . VAL B 1 12 ? 11.312 0.997 -2.23 1 95.56 12 VAL B N 1
ATOM 884 C CA . VAL B 1 12 ? 10.539 2.221 -2.061 1 95.56 12 VAL B CA 1
ATOM 885 C C . VAL B 1 12 ? 9.055 1.88 -1.95 1 95.56 12 VAL B C 1
ATOM 887 O O . VAL B 1 12 ? 8.352 2.395 -1.072 1 95.56 12 VAL B O 1
ATOM 890 N N . ARG B 1 13 ? 8.625 0.986 -2.789 1 97.25 13 ARG B N 1
ATOM 891 C CA . ARG B 1 13 ? 7.227 0.578 -2.766 1 97.25 13 ARG B CA 1
ATOM 892 C C . ARG B 1 13 ? 6.863 -0.052 -1.425 1 97.25 13 ARG B C 1
ATOM 894 O O . ARG B 1 13 ? 5.82 0.265 -0.846 1 97.25 13 ARG B O 1
ATOM 901 N N . VAL B 1 14 ? 7.711 -0.889 -0.957 1 97.94 14 VAL B N 1
ATOM 902 C CA . VAL B 1 14 ? 7.449 -1.587 0.298 1 97.94 14 VAL B CA 1
ATOM 903 C C . VAL B 1 14 ? 7.352 -0.578 1.439 1 97.94 14 VAL B C 1
ATOM 905 O O . VAL B 1 14 ? 6.445 -0.66 2.273 1 97.94 14 VAL B O 1
ATOM 908 N N . LYS B 1 15 ? 8.242 0.342 1.463 1 98.06 15 LYS B N 1
ATOM 909 C CA . LYS B 1 15 ? 8.227 1.378 2.492 1 98.06 15 LYS B CA 1
ATOM 910 C C . LYS B 1 15 ? 6.934 2.188 2.438 1 98.06 15 LYS B C 1
ATOM 912 O O . LYS B 1 15 ? 6.336 2.484 3.475 1 98.06 15 LYS B O 1
ATOM 917 N N . ILE B 1 16 ? 6.52 2.492 1.299 1 98.5 16 ILE B N 1
ATOM 918 C CA . ILE B 1 16 ? 5.305 3.266 1.077 1 98.5 16 ILE B CA 1
ATOM 919 C C . ILE B 1 16 ? 4.09 2.469 1.558 1 98.5 16 ILE B C 1
ATOM 921 O O . ILE B 1 16 ? 3.248 2.992 2.289 1 98.5 16 ILE B O 1
ATOM 925 N N . PHE B 1 17 ? 4.055 1.204 1.182 1 98.69 17 PHE B N 1
ATOM 926 C CA . PHE B 1 17 ? 2.91 0.384 1.558 1 98.69 17 PHE B CA 1
ATOM 927 C C . PHE B 1 17 ? 2.869 0.171 3.066 1 98.69 17 PHE B C 1
ATOM 929 O O . PHE B 1 17 ? 1.792 0.161 3.668 1 98.69 17 PHE B O 1
ATOM 936 N N . LYS B 1 18 ? 3.998 0.039 3.674 1 98.75 18 LYS B N 1
ATOM 937 C CA . LYS B 1 18 ? 4.043 -0.047 5.129 1 98.75 18 LYS B CA 1
ATOM 938 C C . LYS B 1 18 ? 3.488 1.22 5.773 1 98.75 18 LYS B C 1
ATOM 940 O O . LYS B 1 18 ? 2.729 1.148 6.742 1 98.75 18 LYS B O 1
ATOM 945 N N . ALA B 1 19 ? 3.836 2.268 5.25 1 98.81 19 ALA B N 1
ATOM 946 C CA . ALA B 1 19 ? 3.402 3.547 5.801 1 98.81 19 ALA B CA 1
ATOM 947 C C . ALA B 1 19 ? 1.895 3.729 5.652 1 98.81 19 ALA B C 1
ATOM 949 O O . ALA B 1 19 ? 1.236 4.277 6.535 1 98.81 19 ALA B O 1
ATOM 950 N N . LEU B 1 20 ? 1.355 3.248 4.574 1 98.38 20 LEU B N 1
ATOM 951 C CA . LEU B 1 20 ? -0.056 3.467 4.273 1 98.38 20 LEU B CA 1
ATOM 952 C C . LEU B 1 20 ? -0.926 2.418 4.957 1 98.38 20 LEU B C 1
ATOM 954 O O . LEU B 1 20 ? -2.148 2.566 5.023 1 98.38 20 LEU B O 1
ATOM 958 N N . ALA B 1 21 ? -0.255 1.366 5.48 1 98.44 21 ALA B N 1
ATOM 959 C CA . ALA B 1 21 ? -0.977 0.28 6.137 1 98.44 21 ALA B CA 1
ATOM 960 C C . ALA B 1 21 ? -1.412 0.685 7.543 1 98.44 21 ALA B C 1
ATOM 962 O O . ALA B 1 21 ? -1.193 -0.055 8.508 1 98.44 21 ALA B O 1
ATOM 963 N N . ASP B 1 22 ? -2.033 1.817 7.684 1 97.94 22 ASP B N 1
ATOM 964 C CA . ASP B 1 22 ? -2.498 2.408 8.938 1 97.94 22 ASP B CA 1
ATOM 965 C C . ASP B 1 22 ? -3.678 3.348 8.695 1 97.94 22 ASP B C 1
ATOM 967 O O . ASP B 1 22 ? -3.58 4.281 7.895 1 97.94 22 ASP B O 1
ATOM 971 N N . PRO B 1 23 ? -4.754 3.053 9.43 1 96.38 23 PRO B N 1
ATOM 972 C CA . PRO B 1 23 ? -5.953 3.859 9.18 1 96.38 23 PRO B CA 1
ATOM 973 C C . PRO B 1 23 ? -5.742 5.34 9.484 1 96.38 23 PRO B C 1
ATOM 975 O O . PRO B 1 23 ? -6.301 6.199 8.797 1 96.38 23 PRO B O 1
ATOM 978 N N . ILE B 1 24 ? -5.016 5.602 10.438 1 96.69 24 ILE B N 1
ATOM 979 C CA . ILE B 1 24 ? -4.781 6.988 10.82 1 96.69 24 ILE B CA 1
ATOM 980 C C . ILE B 1 24 ? -3.973 7.691 9.727 1 96.69 24 ILE B C 1
ATOM 982 O O . ILE B 1 24 ? -4.277 8.828 9.359 1 96.69 24 ILE B O 1
ATOM 986 N N . ARG B 1 25 ? -3.023 7.07 9.219 1 98.06 25 ARG B N 1
ATOM 987 C CA . ARG B 1 25 ? -2.203 7.684 8.18 1 98.06 25 ARG B CA 1
ATOM 988 C C . ARG B 1 25 ? -2.988 7.84 6.887 1 98.06 25 ARG B C 1
ATOM 990 O O . ARG B 1 25 ? -2.77 8.789 6.133 1 98.06 25 ARG B O 1
ATOM 997 N N . LEU B 1 26 ? -3.891 6.941 6.629 1 97.31 26 LEU B N 1
ATOM 998 C CA . LEU B 1 26 ? -4.789 7.129 5.496 1 97.31 26 LEU B CA 1
ATOM 999 C C . LEU B 1 26 ? -5.656 8.367 5.695 1 97.31 26 LEU B C 1
ATOM 1001 O O . LEU B 1 26 ? -5.914 9.109 4.742 1 97.31 26 LEU B O 1
ATOM 1005 N N . GLN B 1 27 ? -6.047 8.547 6.895 1 96.31 27 GLN B N 1
ATOM 1006 C CA . GLN B 1 27 ? -6.848 9.727 7.195 1 96.31 27 GLN B CA 1
ATOM 1007 C C . GLN B 1 27 ? -6.035 11.008 7.016 1 96.31 27 GLN B C 1
ATOM 1009 O O . GLN B 1 27 ? -6.539 12 6.484 1 96.31 27 GLN B O 1
ATOM 1014 N N . ILE B 1 28 ? -4.82 10.945 7.453 1 97.06 28 ILE B N 1
ATOM 1015 C CA . ILE B 1 28 ? -3.939 12.094 7.285 1 97.06 28 ILE B CA 1
ATOM 1016 C C . ILE B 1 28 ? -3.811 12.438 5.801 1 97.06 28 ILE B C 1
ATOM 1018 O O . ILE B 1 28 ? -3.959 13.594 5.406 1 97.06 28 ILE B O 1
ATOM 1022 N N . ILE B 1 29 ? -3.598 11.469 4.992 1 97.56 29 ILE B N 1
ATOM 1023 C CA . ILE B 1 29 ? -3.451 11.664 3.555 1 97.56 29 ILE B CA 1
ATOM 1024 C C . ILE B 1 29 ? -4.742 12.242 2.979 1 97.56 29 ILE B C 1
ATOM 1026 O O . ILE B 1 29 ? -4.703 13.156 2.15 1 97.56 29 ILE B O 1
ATOM 1030 N N . ARG B 1 30 ? -5.816 11.727 3.432 1 96 30 ARG B N 1
ATOM 1031 C CA . ARG B 1 30 ? -7.117 12.195 2.959 1 96 30 ARG B CA 1
ATOM 1032 C C . ARG B 1 30 ? -7.316 13.672 3.283 1 96 30 ARG B C 1
ATOM 1034 O O . ARG B 1 30 ? -7.754 14.445 2.432 1 96 30 ARG B O 1
ATOM 1041 N N . ILE B 1 31 ? -7.062 14.039 4.457 1 95.5 31 ILE B N 1
ATOM 1042 C CA . ILE B 1 31 ? -7.223 15.414 4.914 1 95.5 31 ILE B CA 1
ATOM 1043 C C . ILE B 1 31 ? -6.34 16.344 4.082 1 95.5 31 ILE B C 1
ATOM 1045 O O . ILE B 1 31 ? -6.793 17.391 3.609 1 95.5 31 ILE B O 1
ATOM 1049 N N . LEU B 1 32 ? -5.121 15.961 3.875 1 96.81 32 LEU B N 1
ATOM 10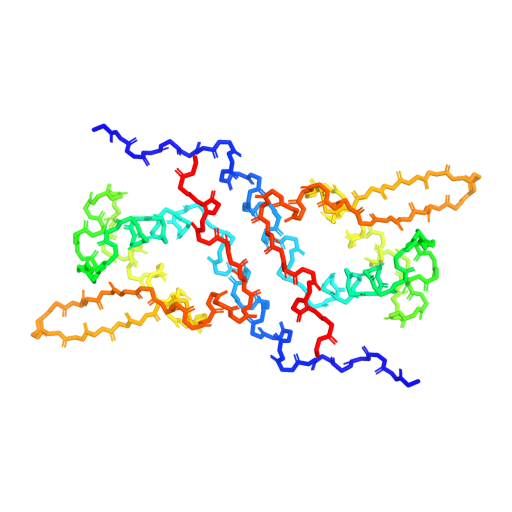50 C CA . LEU B 1 32 ? -4.184 16.781 3.111 1 96.81 32 LEU B CA 1
ATOM 1051 C C . LEU B 1 32 ? -4.621 16.891 1.654 1 96.81 32 LEU B C 1
ATOM 1053 O O . LEU B 1 32 ? -4.492 17.953 1.042 1 96.81 32 LEU B O 1
ATOM 1057 N N . TYR B 1 33 ? -5.059 15.828 1.146 1 95.88 33 TYR B N 1
ATOM 1058 C CA . TYR B 1 33 ? -5.504 15.82 -0.242 1 95.88 33 TYR B CA 1
ATOM 1059 C C . TYR B 1 33 ? -6.711 16.734 -0.431 1 95.88 33 TYR B C 1
ATOM 1061 O O . TYR B 1 33 ? -6.801 17.453 -1.427 1 95.88 33 TYR B O 1
ATOM 1069 N N . GLN B 1 34 ? -7.629 16.688 0.475 1 93.12 34 GLN B N 1
ATOM 1070 C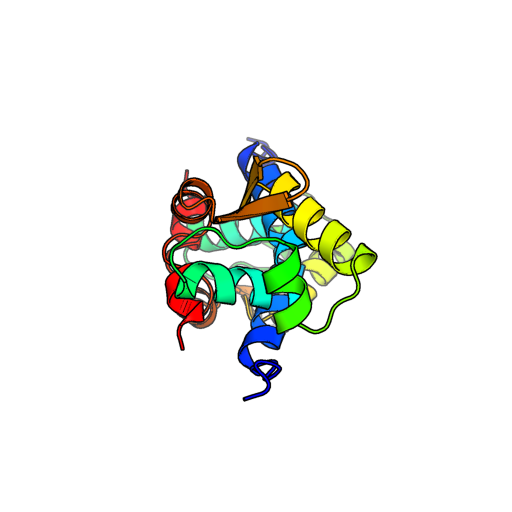 CA . GLN B 1 34 ? -8.844 17.484 0.401 1 93.12 34 GLN B CA 1
ATOM 1071 C C . GLN B 1 34 ? -8.516 18.969 0.533 1 93.12 34 GLN B C 1
ATOM 1073 O O . GLN B 1 34 ? -9.125 19.812 -0.144 1 93.12 34 GLN B O 1
ATOM 1078 N N . LYS B 1 35 ? -7.578 19.297 1.295 1 89.69 35 LYS B N 1
ATOM 1079 C CA . LYS B 1 35 ? -7.223 20.688 1.551 1 89.69 35 LYS B CA 1
ATOM 1080 C C . LYS B 1 35 ? -6.375 21.266 0.415 1 89.69 35 LYS B C 1
ATOM 1082 O O . LYS B 1 35 ? -6.32 22.484 0.225 1 89.69 35 LYS B O 1
ATOM 1087 N N . GLN B 1 36 ? -5.75 20.375 -0.312 1 86.12 36 GLN B N 1
ATOM 1088 C CA . GLN B 1 36 ? -4.891 20.75 -1.431 1 86.12 36 GLN B CA 1
ATOM 1089 C C . GLN B 1 36 ? -3.9 21.828 -1.024 1 86.12 36 GLN B C 1
ATOM 1091 O O . GLN B 1 36 ? -3.693 22.797 -1.764 1 86.12 36 GLN B O 1
ATOM 1096 N N . ASP B 1 37 ? -3.555 22 0.171 1 88.12 37 ASP B N 1
ATOM 1097 C CA . ASP B 1 37 ? -2.576 22.922 0.746 1 88.12 37 ASP B CA 1
ATOM 1098 C C . ASP B 1 37 ? -1.851 22.281 1.927 1 88.12 37 ASP B C 1
ATOM 1100 O O . ASP B 1 37 ? -2.148 21.141 2.305 1 88.12 37 ASP B O 1
ATOM 1104 N N . GLU B 1 38 ? -0.766 22.969 2.387 1 94.44 38 GLU B N 1
ATOM 1105 C CA . GLU B 1 38 ? -0.084 22.484 3.586 1 94.44 38 GLU B CA 1
ATOM 1106 C C . GLU B 1 38 ? -0.908 22.766 4.84 1 94.44 38 GLU B C 1
ATOM 1108 O O . GLU B 1 38 ? -1.67 23.734 4.883 1 94.44 38 GLU B O 1
ATOM 1113 N N . LEU B 1 39 ? -0.838 21.906 5.789 1 96.19 39 LEU B N 1
ATOM 1114 C CA . LEU B 1 39 ? -1.426 22.062 7.113 1 96.19 39 LEU B CA 1
ATOM 1115 C C . LEU B 1 39 ? -0.375 21.859 8.203 1 96.19 39 LEU B C 1
ATOM 1117 O O . LEU B 1 39 ? 0.596 21.125 8.008 1 96.19 39 LEU B O 1
ATOM 1121 N N . SER B 1 40 ? -0.626 22.516 9.273 1 95.94 40 SER B N 1
ATOM 1122 C CA . SER B 1 40 ? 0.315 22.281 10.367 1 95.94 40 SER B CA 1
ATOM 1123 C C . SER B 1 40 ? 0.073 20.922 11.023 1 95.94 40 SER B C 1
ATOM 1125 O O . SER B 1 40 ? -1.062 20.438 11.07 1 95.94 40 SER B O 1
ATOM 1127 N N . CYS B 1 41 ? 1.124 20.328 11.547 1 96 41 CYS B N 1
ATOM 1128 C CA . CYS B 1 41 ? 0.995 19.062 12.266 1 96 41 CYS B CA 1
ATOM 1129 C C . CYS B 1 41 ? 0.011 19.188 13.422 1 96 41 CYS B C 1
ATOM 1131 O O . CYS B 1 41 ? -0.746 18.266 13.703 1 96 41 CYS B O 1
ATOM 1133 N N . GLY B 1 42 ? 0.048 20.375 14.047 1 94.81 42 GLY B N 1
ATOM 1134 C CA . GLY B 1 42 ? -0.87 20.625 15.148 1 94.81 42 GLY B CA 1
ATOM 1135 C C . GLY B 1 42 ? -2.326 20.609 14.727 1 94.81 42 GLY B C 1
ATOM 1136 O O . GLY B 1 42 ? -3.164 20.016 15.406 1 94.81 42 GLY B O 1
ATOM 1137 N N . GLU B 1 43 ? -2.654 21.234 13.672 1 94.5 43 GLU B N 1
ATOM 1138 C CA . GLU B 1 43 ? -4.02 21.266 13.156 1 94.5 43 GLU B CA 1
ATOM 1139 C C . GLU B 1 43 ? -4.508 19.859 12.805 1 94.5 43 GLU B C 1
ATOM 1141 O O . GLU B 1 43 ? -5.645 19.5 13.102 1 94.5 43 GLU B O 1
ATOM 1146 N N . ILE B 1 44 ? -3.672 19.094 12.172 1 95.56 44 ILE B N 1
ATOM 1147 C CA . ILE B 1 44 ? -4.035 17.734 11.789 1 95.56 44 ILE B CA 1
ATOM 1148 C C . ILE B 1 44 ? -4.246 16.891 13.039 1 95.56 44 ILE B C 1
ATOM 1150 O O . ILE B 1 44 ? -5.219 16.125 13.125 1 95.56 44 ILE B O 1
ATOM 1154 N N . GLY B 1 45 ? -3.27 17.016 13.922 1 96 45 GLY B N 1
ATOM 1155 C CA . GLY B 1 45 ? -3.414 16.297 15.18 1 96 45 GLY B CA 1
ATOM 1156 C C . GLY B 1 45 ? -4.727 16.578 15.883 1 96 45 GLY B C 1
ATOM 1157 O O . GLY B 1 45 ? -5.379 15.672 16.391 1 96 45 GLY B O 1
ATOM 1158 N N . ASP B 1 46 ? -5.184 17.844 15.938 1 94.75 46 ASP B N 1
ATOM 1159 C CA . ASP B 1 46 ? -6.438 18.266 16.562 1 94.75 46 ASP B CA 1
ATOM 1160 C C . ASP B 1 46 ? -7.637 17.656 15.836 1 94.75 46 ASP B C 1
ATOM 1162 O O . ASP B 1 46 ? -8.555 17.141 16.469 1 94.75 46 ASP B O 1
ATOM 1166 N N . LEU B 1 47 ? -7.578 17.688 14.531 1 93.5 47 LEU B N 1
ATOM 1167 C CA . LEU B 1 47 ? -8.664 17.156 13.719 1 93.5 47 LEU B CA 1
ATOM 1168 C C . LEU B 1 47 ? -8.852 15.664 13.969 1 93.5 47 LEU B C 1
ATOM 1170 O O . LEU B 1 47 ? -9.977 15.164 13.945 1 93.5 47 LEU B O 1
ATOM 1174 N N . LEU B 1 48 ? -7.75 14.969 14.273 1 95.44 48 LEU B N 1
ATOM 1175 C CA . LEU B 1 48 ? -7.801 13.523 14.414 1 95.44 48 LEU B CA 1
ATOM 1176 C C . LEU B 1 48 ? -7.73 13.117 15.891 1 95.44 48 LEU B C 1
ATOM 1178 O O . LEU B 1 48 ? -7.613 11.938 16.203 1 95.44 48 LEU B O 1
ATOM 1182 N N . ASN B 1 49 ? -7.746 14.055 16.75 1 95.5 49 ASN B N 1
ATOM 1183 C CA . ASN B 1 49 ? -7.742 13.844 18.203 1 95.5 49 ASN B CA 1
ATOM 1184 C C . ASN B 1 49 ? -6.586 12.945 18.625 1 95.5 49 ASN B C 1
ATOM 1186 O O . ASN B 1 49 ? -6.789 11.961 19.359 1 95.5 49 ASN B O 1
ATOM 1190 N N . MET B 1 50 ? -5.441 13.32 18.203 1 94.94 50 MET B N 1
ATOM 1191 C CA . MET B 1 50 ? -4.23 12.562 18.5 1 94.94 50 MET B CA 1
ATOM 1192 C C . MET B 1 50 ? -3.33 13.328 19.469 1 94.94 50 MET B C 1
ATOM 1194 O O . MET B 1 50 ? -3.307 14.562 19.453 1 94.94 50 MET B O 1
ATOM 1198 N N . SER B 1 51 ? -2.604 12.578 20.188 1 95.31 51 SER B N 1
ATOM 1199 C CA . SER B 1 51 ? -1.551 13.188 20.984 1 95.31 51 SER B CA 1
ATOM 1200 C C . SER B 1 51 ? -0.416 13.711 20.109 1 95.31 51 SER B C 1
ATOM 1202 O O . SER B 1 51 ? -0.274 13.297 18.969 1 95.31 51 SER B O 1
ATOM 1204 N N . LYS B 1 52 ? 0.383 14.539 20.672 1 94.19 52 LYS B N 1
ATOM 1205 C CA . LYS B 1 52 ? 1.536 15.078 19.953 1 94.19 52 LYS B CA 1
ATOM 1206 C C . LYS B 1 52 ? 2.527 13.977 19.594 1 94.19 52 LYS B C 1
ATOM 1208 O O . LYS B 1 52 ? 3.092 13.977 18.5 1 94.19 52 LYS B O 1
ATOM 1213 N N . SER B 1 53 ? 2.727 13.109 20.547 1 96.06 53 SER B N 1
ATOM 1214 C CA . SER B 1 53 ? 3.662 12.016 20.297 1 96.06 53 SER B CA 1
ATOM 1215 C C . SER B 1 53 ? 3.184 11.125 19.156 1 96.06 53 SER B C 1
ATOM 1217 O O . SER B 1 53 ? 3.973 10.742 18.281 1 96.06 53 SER B O 1
ATOM 1219 N N . ALA B 1 54 ? 1.95 10.711 19.172 1 96.31 54 ALA B N 1
ATOM 1220 C CA . ALA B 1 54 ? 1.383 9.883 18.094 1 96.31 54 ALA B CA 1
ATOM 1221 C C . ALA B 1 54 ? 1.454 10.602 16.75 1 96.31 54 ALA B C 1
ATOM 1223 O O . ALA B 1 54 ? 1.827 10 15.742 1 96.31 54 ALA B O 1
ATOM 1224 N N . ALA B 1 55 ? 1.033 11.836 16.766 1 96.62 55 ALA B N 1
ATOM 1225 C CA . ALA B 1 55 ? 1.089 12.625 15.539 1 96.62 55 ALA B CA 1
ATOM 1226 C C . ALA B 1 55 ? 2.506 12.672 14.977 1 96.62 55 ALA B C 1
ATOM 1228 O O . ALA B 1 55 ? 2.713 12.477 13.773 1 96.62 55 ALA B O 1
ATOM 1229 N N . SER B 1 56 ? 3.447 12.984 15.82 1 96.12 56 SER B N 1
ATOM 1230 C CA . SER B 1 56 ? 4.844 13.062 15.414 1 96.12 56 SER B CA 1
ATOM 1231 C C . SER B 1 56 ? 5.297 11.758 14.766 1 96.12 56 SER B C 1
ATOM 1233 O O . SER B 1 56 ? 5.969 11.766 13.734 1 96.12 56 SER B O 1
ATOM 1235 N N . TYR B 1 57 ? 4.934 10.656 15.344 1 97.88 57 TYR B N 1
ATOM 1236 C CA . TYR B 1 57 ? 5.281 9.344 14.82 1 97.88 57 TYR B CA 1
ATOM 1237 C C . TYR B 1 57 ? 4.699 9.141 13.422 1 97.88 57 TYR B C 1
ATOM 1239 O O . TYR B 1 57 ? 5.402 8.703 12.508 1 97.88 57 TYR B O 1
ATOM 1247 N N . HIS B 1 58 ? 3.436 9.398 13.25 1 98.38 58 HIS B N 1
ATOM 1248 C CA . HIS B 1 58 ? 2.775 9.211 11.961 1 98.38 58 HIS B CA 1
ATOM 1249 C C . HIS B 1 58 ? 3.373 10.125 10.898 1 98.38 58 HIS B C 1
ATOM 1251 O O . HIS B 1 58 ? 3.627 9.688 9.773 1 98.38 58 HIS B O 1
ATOM 1257 N N . PHE B 1 59 ? 3.621 11.352 11.25 1 98.12 59 PHE B N 1
ATOM 1258 C CA . PHE B 1 59 ? 4.195 12.289 10.297 1 98.12 59 PHE B CA 1
ATOM 1259 C C . PHE B 1 59 ? 5.605 11.867 9.906 1 98.12 59 PHE B C 1
ATOM 1261 O O . PHE B 1 59 ? 5.992 11.984 8.734 1 98.12 59 PHE B O 1
ATOM 1268 N N . LYS B 1 60 ? 6.336 11.43 10.867 1 98.38 60 LYS B N 1
ATOM 1269 C CA . LYS B 1 60 ? 7.68 10.938 10.578 1 98.38 60 LYS B CA 1
ATOM 1270 C C . LYS B 1 60 ? 7.629 9.75 9.625 1 98.38 60 LYS B C 1
ATOM 1272 O O . LYS B 1 60 ? 8.391 9.695 8.648 1 98.38 60 LYS B O 1
ATOM 1277 N N . THR B 1 61 ? 6.82 8.797 9.922 1 98.69 61 THR B N 1
ATOM 1278 C CA . THR B 1 61 ? 6.68 7.605 9.094 1 98.69 61 THR B CA 1
ATOM 1279 C C . THR B 1 61 ? 6.297 7.977 7.664 1 98.69 61 THR B C 1
ATOM 1281 O O . THR B 1 61 ? 6.871 7.457 6.707 1 98.69 61 THR B O 1
ATOM 1284 N N . LEU B 1 62 ? 5.328 8.898 7.473 1 98.75 62 LEU B N 1
ATOM 1285 C CA . LEU B 1 62 ? 4.875 9.336 6.156 1 98.75 62 LEU B CA 1
ATOM 1286 C C . LEU B 1 62 ? 5.988 10.078 5.422 1 98.75 62 LEU B C 1
ATOM 1288 O O . LEU B 1 62 ? 6.184 9.867 4.219 1 98.75 62 LEU B O 1
ATOM 1292 N N . ARG B 1 63 ? 6.684 10.875 6.188 1 98.44 63 ARG B N 1
ATOM 1293 C CA . ARG B 1 63 ? 7.781 11.633 5.602 1 98.44 63 ARG B CA 1
ATOM 1294 C C . ARG B 1 63 ? 8.906 10.703 5.152 1 98.44 63 ARG B C 1
ATOM 1296 O O . ARG B 1 63 ? 9.422 10.844 4.039 1 98.44 63 ARG B O 1
ATOM 1303 N N . GLU B 1 64 ? 9.289 9.781 5.934 1 98.44 64 GLU B N 1
ATOM 1304 C CA . GLU B 1 64 ? 10.383 8.867 5.621 1 98.44 64 GLU B CA 1
ATOM 1305 C C . GLU B 1 64 ? 10.023 7.969 4.438 1 98.44 64 GLU B C 1
ATOM 1307 O O . GLU B 1 64 ? 10.906 7.555 3.682 1 98.44 64 GLU B O 1
ATOM 1312 N N . ALA B 1 65 ? 8.805 7.695 4.293 1 98.5 65 ALA B N 1
ATOM 1313 C CA . ALA B 1 65 ? 8.344 6.914 3.148 1 98.5 65 ALA B CA 1
ATOM 1314 C C . ALA B 1 65 ? 8.273 7.773 1.89 1 98.5 65 ALA B C 1
ATOM 1316 O O . ALA B 1 65 ? 7.988 7.27 0.801 1 98.5 65 ALA B O 1
ATOM 1317 N N . GLY B 1 66 ? 8.43 9.039 2.055 1 98.25 66 GLY B N 1
ATOM 1318 C CA . GLY B 1 66 ? 8.43 9.953 0.926 1 98.25 66 GLY B CA 1
ATOM 1319 C C . GLY B 1 66 ? 7.035 10.422 0.541 1 98.25 66 GLY B C 1
ATOM 1320 O O . GLY B 1 66 ? 6.852 11.039 -0.508 1 98.25 66 GLY B O 1
ATOM 1321 N N . LEU B 1 67 ? 6.051 10.234 1.305 1 98.56 67 LEU B N 1
ATOM 1322 C CA . LEU B 1 67 ? 4.66 10.5 0.957 1 98.56 67 LEU B CA 1
ATOM 1323 C C . LEU B 1 67 ? 4.293 11.953 1.268 1 98.56 67 LEU B C 1
ATOM 1325 O O . LEU B 1 67 ? 3.33 12.484 0.709 1 98.56 67 LEU B O 1
ATOM 1329 N N . THR B 1 68 ? 5.074 12.523 2.195 1 98.56 68 THR B N 1
ATOM 1330 C CA . THR B 1 68 ? 4.824 13.914 2.564 1 98.56 68 THR B CA 1
ATOM 1331 C C . THR B 1 68 ? 6.129 14.711 2.596 1 98.56 68 THR B C 1
ATOM 1333 O O . THR B 1 68 ? 7.215 14.125 2.648 1 98.56 68 THR B O 1
ATOM 1336 N N . ILE B 1 69 ? 5.996 15.938 2.465 1 97.88 69 ILE B N 1
ATOM 1337 C CA . ILE B 1 69 ? 7.078 16.906 2.627 1 97.88 69 ILE B CA 1
ATOM 1338 C C . ILE B 1 69 ? 6.777 17.828 3.809 1 97.88 69 ILE B C 1
ATOM 1340 O O . ILE B 1 69 ? 5.645 18.281 3.98 1 97.88 69 ILE B O 1
ATOM 1344 N N . THR B 1 70 ? 7.785 18.047 4.586 1 96.81 70 THR B N 1
ATOM 1345 C CA . THR B 1 70 ? 7.605 18.875 5.777 1 96.81 70 THR B CA 1
ATOM 1346 C C . THR B 1 70 ? 8.469 20.125 5.707 1 96.81 70 THR B C 1
ATOM 1348 O O . THR B 1 70 ? 9.625 20.062 5.285 1 96.81 70 THR B O 1
ATOM 1351 N N . ARG B 1 71 ? 7.879 21.203 6.02 1 95.69 71 ARG B N 1
ATOM 1352 C CA . ARG B 1 71 ? 8.586 22.469 6.129 1 95.69 71 ARG B CA 1
ATOM 1353 C C . ARG B 1 71 ? 8.453 23.062 7.531 1 95.69 71 ARG B C 1
ATOM 1355 O O . ARG B 1 71 ? 7.379 23 8.141 1 95.69 71 ARG B O 1
ATOM 1362 N N . LYS B 1 72 ? 9.562 23.578 8.016 1 95.19 72 LYS B N 1
ATOM 1363 C CA . LYS B 1 72 ? 9.547 24.203 9.336 1 95.19 72 LYS B CA 1
ATOM 1364 C C . LYS B 1 72 ? 9.422 25.719 9.211 1 95.19 72 LYS B C 1
ATOM 1366 O O . LYS B 1 72 ? 10.078 26.344 8.375 1 95.19 72 LYS B O 1
ATOM 1371 N N . ALA B 1 73 ? 8.562 26.297 9.969 1 94.88 73 ALA B N 1
ATOM 1372 C CA . ALA B 1 73 ? 8.414 27.75 10.102 1 94.88 73 ALA B CA 1
ATOM 1373 C C . ALA B 1 73 ? 8.289 28.156 11.562 1 94.88 73 ALA B C 1
ATOM 1375 O O . ALA B 1 73 ? 7.246 27.938 12.188 1 94.88 73 ALA B O 1
ATOM 1376 N N . GLY B 1 74 ? 9.328 28.781 12.078 1 94.88 74 GLY B N 1
ATOM 1377 C CA . GLY B 1 74 ? 9.344 29.047 13.508 1 94.88 74 GLY B CA 1
ATOM 1378 C C . GLY B 1 74 ? 9.281 27.781 14.344 1 94.88 74 GLY B C 1
ATOM 1379 O O . GLY B 1 74 ? 10.117 26.875 14.18 1 94.88 74 GLY B O 1
ATOM 1380 N N . GLN B 1 75 ? 8.234 27.641 15.227 1 92.62 75 GLN B N 1
ATOM 1381 C CA . GLN B 1 75 ? 8.094 26.469 16.078 1 92.62 75 GLN B CA 1
ATOM 1382 C C . GLN B 1 75 ? 7.102 25.469 15.492 1 92.62 75 GLN B C 1
ATOM 1384 O O . GLN B 1 75 ? 6.832 24.422 16.078 1 92.62 75 GLN B O 1
ATOM 1389 N N . ASN B 1 76 ? 6.609 25.875 14.336 1 93.44 76 ASN B N 1
ATOM 1390 C CA . ASN B 1 76 ? 5.578 25.031 13.727 1 93.44 76 ASN B CA 1
ATOM 1391 C C . ASN B 1 76 ? 6.125 24.25 12.539 1 93.44 76 ASN B C 1
ATOM 1393 O O . ASN B 1 76 ? 7.035 24.703 11.852 1 93.44 76 ASN B O 1
ATOM 1397 N N . LYS B 1 77 ? 5.551 23.031 12.391 1 96.12 77 LYS B N 1
ATOM 1398 C CA . LYS B 1 77 ? 5.836 22.203 11.219 1 96.12 77 LYS B CA 1
ATOM 1399 C C . LYS B 1 77 ? 4.617 22.109 10.305 1 96.12 77 LYS B C 1
ATOM 1401 O O . LYS B 1 77 ? 3.504 21.859 10.773 1 96.12 77 LYS B O 1
ATOM 1406 N N . PHE B 1 78 ? 4.891 22.375 8.992 1 97.44 78 PHE B N 1
ATOM 1407 C CA . PHE B 1 78 ? 3.828 22.297 7.996 1 97.44 78 PHE B CA 1
ATOM 1408 C C . PHE B 1 78 ? 4.059 21.125 7.055 1 97.44 78 PHE B C 1
ATOM 1410 O O . PHE B 1 78 ? 5.195 20.859 6.652 1 97.44 78 PHE B O 1
ATOM 1417 N N . VAL B 1 79 ? 2.91 20.484 6.746 1 98 79 VAL B N 1
ATOM 1418 C CA . VAL B 1 79 ? 3.01 19.25 5.973 1 98 79 VAL B CA 1
ATOM 1419 C C . VAL B 1 79 ? 2.125 19.344 4.73 1 98 79 VAL B C 1
ATOM 1421 O O . VAL B 1 79 ? 1.009 19.859 4.797 1 98 79 VAL B O 1
ATOM 1424 N N . ARG B 1 80 ? 2.643 18.844 3.598 1 97.81 80 ARG B N 1
ATOM 1425 C CA . ARG B 1 80 ? 1.87 18.688 2.369 1 97.81 80 ARG B CA 1
ATOM 1426 C C . ARG B 1 80 ? 2.162 17.344 1.703 1 97.81 80 ARG B C 1
ATOM 1428 O O . ARG B 1 80 ? 3.15 16.688 2.031 1 97.81 80 ARG B O 1
ATOM 1435 N N . LEU B 1 81 ? 1.312 16.984 0.784 1 98 81 LEU B N 1
ATOM 1436 C CA . LEU B 1 81 ? 1.523 15.727 0.072 1 98 81 LEU B CA 1
ATOM 1437 C C . LEU B 1 81 ? 2.68 15.852 -0.915 1 98 81 LEU B C 1
ATOM 1439 O O . LEU B 1 81 ? 2.846 16.891 -1.559 1 98 81 LEU B O 1
ATOM 1443 N N . ASN B 1 82 ? 3.475 14.844 -0.949 1 97.75 82 ASN B N 1
ATOM 1444 C CA . ASN B 1 82 ? 4.418 14.703 -2.053 1 97.75 82 ASN B CA 1
ATOM 1445 C C . ASN B 1 82 ? 3.75 14.094 -3.285 1 97.75 82 ASN B C 1
ATOM 1447 O O . ASN B 1 82 ? 3.826 12.883 -3.508 1 97.75 82 ASN B O 1
ATOM 1451 N N . GLU B 1 83 ? 3.213 14.844 -4.121 1 95.06 83 GLU B N 1
ATOM 1452 C CA . GLU B 1 83 ? 2.391 14.383 -5.234 1 95.06 83 GLU B CA 1
ATOM 1453 C C . GLU B 1 83 ? 3.225 13.617 -6.258 1 95.06 83 GLU B C 1
ATOM 1455 O O . GLU B 1 83 ? 2.707 12.742 -6.957 1 95.06 83 GLU B O 1
ATOM 1460 N N . GLY B 1 84 ? 4.496 13.992 -6.332 1 95.88 84 GLY B N 1
ATOM 1461 C CA . GLY B 1 84 ? 5.375 13.289 -7.254 1 95.88 84 GLY B CA 1
ATOM 1462 C C . GLY B 1 84 ? 5.441 11.797 -6.996 1 95.88 84 GLY B C 1
ATOM 1463 O O . GLY B 1 84 ? 5.324 11 -7.926 1 95.88 84 GLY B O 1
ATOM 1464 N N . ILE B 1 85 ? 5.578 11.469 -5.758 1 96.06 85 ILE B N 1
ATOM 1465 C CA . ILE B 1 85 ? 5.684 10.07 -5.375 1 96.06 85 ILE B CA 1
ATOM 1466 C C . ILE B 1 85 ? 4.371 9.344 -5.68 1 96.06 85 ILE B C 1
ATOM 1468 O O . ILE B 1 85 ? 4.375 8.234 -6.211 1 96.06 85 ILE B O 1
ATOM 1472 N N . PHE B 1 86 ? 3.244 9.945 -5.379 1 96.81 86 PHE B N 1
ATOM 1473 C CA . PHE B 1 86 ? 1.948 9.344 -5.676 1 96.81 86 PHE B CA 1
ATOM 1474 C C . PHE B 1 86 ? 1.777 9.133 -7.176 1 96.81 86 PHE B C 1
ATOM 1476 O O . PHE B 1 86 ? 1.298 8.086 -7.609 1 96.81 86 PHE B O 1
ATOM 1483 N N . ARG B 1 87 ? 2.244 10.062 -7.934 1 95.44 87 ARG B N 1
ATOM 1484 C CA . ARG B 1 87 ? 2.105 9.961 -9.383 1 95.44 87 ARG B CA 1
ATOM 1485 C C . ARG B 1 87 ? 2.926 8.805 -9.938 1 95.44 87 ARG B C 1
ATOM 1487 O O . ARG B 1 87 ? 2.506 8.133 -10.883 1 95.44 87 ARG B O 1
ATOM 1494 N N . THR B 1 88 ? 4.039 8.57 -9.328 1 94.44 88 THR B N 1
ATOM 1495 C CA . THR B 1 88 ? 4.973 7.59 -9.875 1 94.44 88 THR B CA 1
ATOM 1496 C C . THR B 1 88 ? 4.664 6.191 -9.344 1 94.44 88 THR B C 1
ATOM 1498 O O . THR B 1 88 ? 4.715 5.211 -10.094 1 94.44 88 THR B O 1
ATOM 1501 N N . ILE B 1 89 ? 4.262 6.094 -8.094 1 95 89 ILE B N 1
ATOM 1502 C CA . ILE B 1 89 ? 4.168 4.789 -7.445 1 95 89 ILE B CA 1
ATOM 1503 C C . ILE B 1 89 ? 2.701 4.371 -7.344 1 95 89 ILE B C 1
ATOM 1505 O O . ILE B 1 89 ? 2.373 3.193 -7.504 1 95 89 ILE B O 1
ATOM 1509 N N . LEU B 1 90 ? 1.81 5.297 -7.066 1 96.31 90 LEU B N 1
ATOM 1510 C CA . LEU B 1 90 ? 0.386 5.043 -6.879 1 96.31 90 LEU B CA 1
ATOM 1511 C C . LEU B 1 90 ? -0.455 6.027 -7.688 1 96.31 90 LEU B C 1
ATOM 1513 O O . LEU B 1 90 ? -1.296 6.734 -7.129 1 96.31 90 LEU B O 1
ATOM 1517 N N . PRO B 1 91 ? -0.295 5.938 -8.953 1 95.75 91 PRO B N 1
ATOM 1518 C CA . PRO B 1 91 ? -1.035 6.914 -9.75 1 95.75 91 PRO B CA 1
ATOM 1519 C C . PRO B 1 91 ? -2.547 6.816 -9.555 1 95.75 91 PRO B C 1
ATOM 1521 O O . PRO B 1 91 ? -3.092 5.715 -9.477 1 95.75 91 PRO B O 1
ATOM 1524 N N . THR B 1 92 ? -3.271 7.969 -9.375 1 94.62 92 THR B N 1
ATOM 1525 C CA . THR B 1 92 ? -4.715 8.156 -9.289 1 94.62 92 THR B CA 1
ATOM 1526 C C . THR B 1 92 ? -5.246 7.621 -7.961 1 94.62 92 THR B C 1
ATOM 1528 O O . THR B 1 92 ? -6.461 7.59 -7.738 1 94.62 92 THR B O 1
ATOM 1531 N N . PHE B 1 93 ? -4.336 7.125 -7.102 1 95.88 93 PHE B N 1
ATOM 1532 C CA . PHE B 1 93 ? -4.754 6.602 -5.805 1 95.88 93 PHE B CA 1
ATOM 1533 C C . PHE B 1 93 ? -5.461 7.68 -4.988 1 95.88 93 PHE B C 1
ATOM 1535 O O . PHE B 1 93 ? -6.5 7.422 -4.375 1 95.88 93 PHE B O 1
ATOM 1542 N N . LEU B 1 94 ? -4.906 8.883 -4.988 1 95.88 94 LEU B N 1
ATOM 1543 C CA . LEU B 1 94 ? -5.473 9.969 -4.195 1 95.88 94 LEU B CA 1
ATOM 1544 C C . LEU B 1 94 ? -6.922 10.234 -4.586 1 95.88 94 LEU B C 1
ATOM 1546 O O . LEU B 1 94 ? -7.746 10.578 -3.732 1 95.88 94 LEU B O 1
ATOM 1550 N N . GLU B 1 95 ? -7.207 9.992 -5.797 1 94.19 95 GLU B N 1
ATOM 1551 C CA . GLU B 1 95 ? -8.57 10.195 -6.281 1 94.19 95 GLU B CA 1
ATOM 1552 C C . GLU B 1 95 ? -9.523 9.164 -5.688 1 94.19 95 GLU B C 1
ATOM 1554 O O . GLU B 1 95 ? -10.734 9.414 -5.602 1 94.19 95 GLU B O 1
ATOM 1559 N N . THR B 1 96 ? -9.047 8.023 -5.348 1 93.62 96 THR B N 1
ATOM 1560 C CA . THR B 1 96 ? -9.891 6.969 -4.793 1 93.62 96 THR B CA 1
ATOM 1561 C C . THR B 1 96 ? -10.281 7.293 -3.355 1 93.62 96 THR B C 1
ATOM 1563 O O . THR B 1 96 ? -11.219 6.695 -2.814 1 93.62 96 THR B O 1
ATOM 1566 N N . LEU B 1 97 ? -9.594 8.242 -2.717 1 91.88 97 LEU B N 1
ATOM 1567 C CA . LEU B 1 97 ? -9.859 8.594 -1.325 1 91.88 97 LEU B CA 1
ATOM 1568 C C . LEU B 1 97 ? -11.016 9.578 -1.221 1 91.88 97 LEU B C 1
ATOM 1570 O O . LEU B 1 97 ? -11.516 9.844 -0.124 1 91.88 97 LEU B O 1
ATOM 1574 N N . LYS B 1 98 ? -11.359 10.227 -2.244 1 80.75 98 LYS B N 1
ATOM 1575 C CA . LYS B 1 98 ? -12.43 11.227 -2.25 1 80.75 98 LYS B CA 1
ATOM 1576 C C . LYS B 1 98 ? -13.789 10.578 -2.016 1 80.75 98 LYS B C 1
ATOM 1578 O O . LYS B 1 98 ? -14.719 11.227 -1.534 1 80.75 98 LYS B O 1
ATOM 1583 N N . ASN B 1 99 ? -14.039 9.266 -2.248 1 58.81 99 ASN B N 1
ATOM 1584 C CA . ASN B 1 99 ? -15.383 8.688 -2.229 1 58.81 99 ASN B CA 1
ATOM 1585 C C . ASN B 1 99 ? -15.758 8.188 -0.835 1 58.81 99 ASN B C 1
ATOM 1587 O O . ASN B 1 99 ? -14.891 7.73 -0.082 1 58.81 99 ASN B O 1
#

Nearest PDB structures (foldseek):
  7p6f-assembly1_BBB  TM=8.630E-01  e=1.020E-05  Streptomyces griseus
  7p6f-assembly2_CCC-2  TM=8.501E-01  e=1.384E-05  Streptomyces griseus
  3f72-assembly1_B  TM=8.233E-01  e=8.118E-05  Staphylococcus aureus
  1u2w-assembly1_B  TM=8.008E-01  e=7.638E-05  Staphylococcus aureus
  3s2w-assembly1_A  TM=7.132E-01  e=1.136E-02  Methanosarcina mazei Go1

Organism: NCBI:txid764290

Solvent-accessible surface area (backbone atoms only — not comparable to full-atom values): 10906 Å² total; per-residue (Å²): 132,78,83,66,68,76,42,75,62,47,58,51,48,26,43,36,24,52,46,49,40,30,67,64,49,44,47,51,50,42,54,37,61,73,63,73,45,71,44,41,57,65,58,52,20,60,74,66,72,45,53,70,70,56,40,51,50,52,52,48,45,34,36,74,43,45,50,32,44,78,46,78,54,91,94,44,47,32,36,32,73,28,60,68,48,38,56,62,64,37,28,69,29,74,64,52,62,76,111,131,77,83,65,68,75,44,75,63,46,58,51,48,25,43,36,22,52,47,48,41,31,66,66,49,45,46,50,52,44,55,37,60,72,61,72,45,69,43,40,56,66,59,53,22,60,76,66,73,46,52,70,68,59,40,50,51,52,51,47,47,34,36,76,42,45,52,32,44,77,46,80,56,92,95,42,48,33,37,31,72,29,59,68,49,38,56,63,64,38,28,69,29,74,64,52,61,75,112

Sequence (198 aa):
MTIKSTNKDDEVRVKIFKALADPIRLQIIRILYQKQDELSCGEIGDLLNMSKSAASYHFKTLREAGLTITRKAGQNKFVRLNEGIFRTILPTFLETLKNMTIKSTNKDDEVRVKIFKALADPIRLQIIRILYQKQDELSCGEIGDLLNMSKSAASYHFKTLREAGLTITRKAGQNKFVRLNEGIFRTILPTFLETLKN

Secondary structure (DSSP, 8-state):
--TT---HHHHHHHHHHHHHSSHHHHHHHHHHHHHTS-EEHHHHHHHTT--HHHHHHHHHHHHHTTSEEEEEETTEEEEEE-HHHHHHHSTTHHHHTT-/--TT---HHHHHHHHHHHHHSSHHHHHHHHHHHHHTS-EEHHHHHHHTT--HHHHHHHHHHHHHTTSEEEEEETTEEEEEE-HHHHHHHSTTHHHHTT-

InterPro domains:
  IPR001845 HTH ArsR-type DNA-binding domain [PR00778] (17-32)
  IPR001845 HTH ArsR-type DNA-binding domain [PR00778] (51-66)
  IPR001845 HTH ArsR-type DNA-binding domain [PR00778] (66-81)
  IPR001845 HTH ArsR-type DNA-binding domain [PS50987] (5-99)
  IPR001845 HTH ArsR-type DNA-binding domain [SM00418] (15-95)
  IPR011991 ArsR-like helix-turn-helix domain [cd00090] (17-95)
  IPR036388 Winged helix-like DNA-binding domain superfamily [G3DSA:1.10.10.10] (2-99)
  IPR036390 Winged helix DNA-binding domain superfamily [SSF46785] (6-95)
  IPR051081 HTH-type Metal-responsive Transcriptional Regulators [PTHR33154] (10-97)

=== Feature glossary ===
Legend for the data blocks above and below:

— What the protein is —

The amino-acid sequence is the protein's primary structure: the linear order of residues from the N-terminus to the C-terminus, written in one-letter code. Everything else here — the 3D coordinates, the secondary structure, the domain annotations — is ultimately a consequence of this string.

Functional annotations link the protein to curated databases. InterPro entries identify conserved domains and families by matching the sequence against member-database signatures (Pfam, PROSITE, CDD, …). Gene Ontology (GO) terms describe molecular function, biological process, and cellular component in a controlled vocabulary. CATH places the structure in a hierarchical fold classification (Class/Architecture/Topology/Homologous-superfamily). The organism is the source species.

— Where its atoms are —

Atomic coordinates in PDBx/mmCIF format — the same representation the Protein Data Bank distributes. Each line of the _atom_site loop places one backbone atom in Cartesian space (units: ångströms, origin: arbitrary).

The six renders are orthographic views along the three Cartesian axes in both directions. Representation (cartoon, sticks, or surface) and color scheme (sequence-rainbow or by-chain) vary across proteins so the training set covers all the common visualization conventions.

— Local backbone conformation —

Eight-state secondary structure (DSSP): H is the canonical α-helix, G the tighter 3₁₀-helix, I the wider π-helix; E/B are β-structure, T and S are turns and bends, and '-' is everything else. DSSP derives these from the pattern of main-chain N–H···O=C hydrogen bonds, not from the sequence.

Three-state secondary structure (P-SEA) collapses the eight DSSP classes into helix (a), strand (b), and coil (c). P-SEA assigns these from Cα geometry alone — distances and angles — without requiring backbone oxygens, so it works on any Cα trace.

φ (phi) and ψ (psi) are the two rotatable backbone dihedrals per residue: φ is the C(i-1)–N–Cα–C torsion, ψ is the N–Cα–C–N(i+1) torsion, both in degrees on (−180°, 180°]. α-helical residues cluster near (−60°, −45°); β-strand residues near (−120°, +130°). A Ramachandran plot is simply a scatter of (φ, ψ) for every residue.

— Global shape and packing —

The geometric summary reports three shape descriptors. Rg (radius of gyration) measures how spread out the Cα atoms are about their centre of mass; compact globular proteins have small Rg, elongated or unfolded ones large. Cα contacts (<8 Å, |i−j|>4) count long-range residue pairs in spatial proximity — high for tightly packed folds, near zero for rods or random coil. The bounding-box extents give the protein's footprint along x, y, z in Å.

SASA measures how much of the protein is reachable by solvent. It is computed by rolling a water-sized probe over the atomic surface and summing the exposed area (Å²). Per-residue SASA distinguishes core (buried, low SASA) from surface (exposed, high SASA) residues; total SASA is a whole-molecule size measure.

Plot images: a contact map (which residues are close in 3D, as an N×N binary image), a Ramachandran scatter (backbone torsion angles, revealing secondary-structure composition at a glance), and — for AlphaFold structures — a PAE heatmap (pairwise prediction confidence).

— Structural neighborhood —

A 3Di character summarizes, for each residue, the relative orientation of the Cα frame of its nearest spatial neighbor. Because it encodes fold topology rather than chemistry, 3Di alignments detect remote structural similarity that sequence alignment misses.

The Foldseek neighbor list gives the closest experimentally determined structures in the PDB, ranked by structural alignment. TM-score near 1 means near-identical fold; near 0.3 means only rough topology match. This is how one finds what a novel AlphaFold prediction most resembles in the solved-structure universe.

— Confidence and disorder —

For AlphaFold models, the B-factor field carries pLDDT — the model's own estimate of local accuracy on a 0–100 scale. Regions with pLDDT<50 should be treated as essentially unmodeled; they often correspond to intrinsically disordered segments.

Crystallographic B-factors measure how much each atom's electron density is smeared out, in Å². They rise in mobile loops and surface residues and fall in the buried interior. In AlphaFold models this column is repurposed to hold pLDDT instead.

Predicted Aligned Error (PAE) is an AlphaFold confidence matrix: entry (i, j) is the expected error in the position of residue j, in ångströms, when the prediction is superimposed on the true structure at residue i. Low PAE within a block of residues means that block is internally rigid and well-predicted; high PAE between two blocks means their relative placement is uncertain even if each block individually is confident.